Protein AF-A0A6A7AQ18-F1 (afdb_monomer_lite)

Structure (mmCIF, N/CA/C/O backbone):
data_AF-A0A6A7AQ18-F1
#
_entry.id   AF-A0A6A7AQ18-F1
#
loop_
_atom_site.group_PDB
_atom_site.id
_atom_site.type_symbol
_atom_site.label_atom_id
_atom_site.label_alt_id
_atom_site.label_comp_id
_atom_site.label_asym_id
_atom_site.label_entity_id
_atom_site.label_seq_id
_atom_site.pdbx_PDB_ins_code
_atom_site.Cartn_x
_atom_site.Cartn_y
_atom_site.Cartn_z
_atom_site.occupancy
_atom_site.B_iso_or_equiv
_atom_site.auth_seq_id
_atom_site.auth_comp_id
_atom_site.auth_asym_id
_atom_site.auth_atom_id
_atom_site.pdbx_PDB_model_num
ATOM 1 N N . GLU A 1 1 ? -22.209 9.036 8.934 1.00 75.75 1 GLU A N 1
ATOM 2 C CA . GLU A 1 1 ? -22.380 8.600 10.333 1.00 75.75 1 GLU A CA 1
ATOM 3 C C . GLU A 1 1 ? -22.044 7.127 10.554 1.00 75.75 1 GLU A C 1
ATOM 5 O O . GLU A 1 1 ? -21.089 6.846 11.258 1.00 75.75 1 GLU A O 1
ATOM 10 N N . GLU A 1 2 ? -22.722 6.170 9.914 1.00 86.19 2 GLU A N 1
ATOM 11 C CA . GLU A 1 2 ? -22.464 4.737 10.168 1.00 86.19 2 GLU A CA 1
ATOM 12 C C . GLU A 1 2 ? -21.011 4.294 9.893 1.00 86.19 2 GLU A C 1
ATOM 14 O O . GLU A 1 2 ? -20.390 3.649 10.737 1.00 86.19 2 GLU A O 1
ATOM 19 N N . ALA A 1 3 ? -20.437 4.685 8.749 1.00 84.12 3 ALA A N 1
ATOM 20 C CA . ALA A 1 3 ? -19.041 4.377 8.417 1.00 84.12 3 ALA A CA 1
ATOM 21 C C . ALA A 1 3 ? -18.056 4.948 9.452 1.00 84.12 3 ALA A C 1
ATOM 23 O O . ALA A 1 3 ? -17.099 4.282 9.836 1.00 84.12 3 ALA A O 1
ATOM 24 N N . TYR A 1 4 ? -18.335 6.154 9.953 1.00 85.31 4 TYR A N 1
ATOM 25 C CA . TYR A 1 4 ? -17.534 6.806 10.985 1.00 85.31 4 TYR A CA 1
ATOM 26 C C . TYR A 1 4 ? -17.556 6.016 12.300 1.00 85.31 4 TYR A C 1
ATOM 28 O O . TYR A 1 4 ? -16.504 5.780 12.892 1.00 85.31 4 TYR A O 1
ATOM 36 N N . GLN A 1 5 ? -18.733 5.550 12.731 1.00 87.56 5 GLN A N 1
ATOM 37 C CA . GLN A 1 5 ? -18.871 4.744 13.947 1.00 87.56 5 GLN A CA 1
ATOM 38 C C . GLN A 1 5 ? -18.161 3.390 13.815 1.00 87.56 5 GLN A C 1
ATOM 40 O O . GLN A 1 5 ? -17.447 2.979 14.727 1.00 87.56 5 GLN A O 1
ATOM 45 N N . LYS A 1 6 ? -18.281 2.725 12.658 1.00 90.88 6 LYS A N 1
ATOM 46 C CA . LYS A 1 6 ? -17.586 1.455 12.380 1.00 90.88 6 LYS A CA 1
ATOM 47 C C . LYS A 1 6 ? -16.064 1.611 12.390 1.00 90.88 6 LYS A C 1
ATOM 49 O O . LYS A 1 6 ? -15.385 0.820 13.039 1.00 90.88 6 LYS A O 1
ATOM 54 N N . LEU A 1 7 ? -15.541 2.647 11.729 1.00 90.12 7 LEU A N 1
ATOM 55 C CA . LEU A 1 7 ? -14.112 2.979 11.749 1.00 90.12 7 LEU A CA 1
ATOM 56 C C . LEU A 1 7 ? -13.633 3.261 13.175 1.00 90.12 7 LEU A C 1
ATOM 58 O O . LEU A 1 7 ? -12.617 2.719 13.603 1.00 90.12 7 LEU A O 1
ATOM 62 N N . SER A 1 8 ? -14.406 4.052 13.925 1.00 86.75 8 SER A N 1
ATOM 63 C CA . SER A 1 8 ? -14.062 4.417 15.299 1.00 86.75 8 SER A CA 1
ATOM 64 C C . SER A 1 8 ? -14.014 3.195 16.225 1.00 86.75 8 SER A C 1
ATOM 66 O O . SER A 1 8 ? -13.112 3.050 17.048 1.00 86.75 8 SER A O 1
ATOM 68 N N . GLN A 1 9 ? -14.979 2.285 16.080 1.00 89.62 9 GLN A N 1
ATOM 69 C CA . GLN A 1 9 ? -15.039 1.057 16.864 1.00 89.62 9 GLN A CA 1
ATOM 70 C C . GLN A 1 9 ? -13.881 0.112 16.530 1.00 89.62 9 GLN A C 1
ATOM 72 O O . GLN A 1 9 ? -13.251 -0.421 17.443 1.00 89.62 9 GLN A O 1
ATOM 77 N N . ALA A 1 10 ? -13.587 -0.090 15.243 1.00 90.75 10 ALA A N 1
ATOM 78 C CA . ALA A 1 10 ? -12.520 -0.986 14.807 1.00 90.75 10 ALA A CA 1
ATOM 79 C C . ALA A 1 10 ? -11.152 -0.534 15.326 1.00 90.75 10 ALA A C 1
ATOM 81 O O . ALA A 1 10 ? -10.429 -1.317 15.934 1.00 90.75 10 ALA A O 1
ATOM 82 N N . ALA A 1 11 ? -10.840 0.751 15.188 1.00 87.81 11 ALA A N 1
ATOM 83 C CA . ALA A 1 11 ? -9.607 1.333 15.702 1.00 87.81 11 ALA A CA 1
ATOM 84 C C . ALA A 1 11 ? -9.440 1.180 17.228 1.00 87.81 11 ALA A C 1
ATOM 86 O O . ALA A 1 11 ? -8.321 1.012 17.700 1.00 87.81 11 ALA A O 1
ATOM 87 N N . ARG A 1 12 ? -10.539 1.182 17.999 1.00 86.06 12 ARG A N 1
ATOM 88 C CA . ARG A 1 12 ? -10.516 0.961 19.460 1.00 86.06 12 ARG A CA 1
ATOM 89 C C . ARG A 1 12 ? -10.421 -0.502 19.883 1.00 86.06 12 ARG A C 1
ATOM 91 O O . ARG A 1 12 ? -10.086 -0.763 21.033 1.00 86.06 12 ARG A O 1
ATOM 98 N N . THR A 1 13 ? -10.799 -1.441 19.019 1.00 88.31 13 THR A N 1
ATOM 99 C CA . THR A 1 13 ? -10.997 -2.844 19.417 1.00 88.31 13 THR A CA 1
ATOM 100 C C . THR A 1 13 ? -10.119 -3.798 18.632 1.00 88.31 13 THR A C 1
ATOM 102 O O . THR A 1 13 ? -9.174 -4.355 19.177 1.00 88.31 13 THR A O 1
ATOM 105 N N . THR A 1 14 ? -10.415 -3.985 17.351 1.00 90.19 14 THR A N 1
ATOM 106 C CA . THR A 1 14 ? -9.738 -4.961 16.495 1.00 90.19 14 THR A CA 1
ATOM 107 C C . THR A 1 14 ? -8.427 -4.437 15.921 1.00 90.19 14 THR A C 1
ATOM 109 O O . THR A 1 14 ? -7.595 -5.233 15.505 1.00 90.19 14 THR A O 1
ATOM 112 N N . GLY A 1 15 ? -8.246 -3.115 15.842 1.00 90.62 15 GLY A N 1
ATOM 113 C CA . GLY A 1 15 ? -7.103 -2.492 15.168 1.00 90.62 15 GLY A CA 1
ATOM 114 C C . GLY A 1 15 ? -7.093 -2.705 13.649 1.00 90.62 15 GLY A C 1
ATOM 115 O O . GLY A 1 15 ? -6.100 -2.389 12.994 1.00 90.62 15 GLY A O 1
ATOM 116 N N . VAL A 1 16 ? -8.191 -3.222 13.084 1.00 94.25 16 VAL A N 1
ATOM 117 C CA . VAL A 1 16 ? -8.351 -3.501 11.653 1.00 94.25 16 VAL A CA 1
ATOM 118 C C . VAL A 1 16 ? -9.825 -3.480 11.241 1.00 94.25 16 VAL A C 1
ATOM 120 O O . VAL A 1 16 ? -10.696 -3.908 12.003 1.00 94.25 16 VAL A O 1
ATOM 123 N N . ILE A 1 17 ? -10.116 -3.006 10.030 1.00 95.06 17 ILE A N 1
ATOM 124 C CA . ILE A 1 17 ? -11.447 -3.043 9.414 1.00 95.06 17 ILE A CA 1
ATOM 125 C C . ILE A 1 17 ? -11.361 -3.391 7.927 1.00 95.06 17 ILE A C 1
ATOM 127 O O . ILE A 1 17 ? -10.470 -2.933 7.213 1.00 95.06 17 ILE A O 1
ATOM 131 N N . LEU A 1 18 ? -12.325 -4.182 7.462 1.00 95.00 18 LEU A N 1
ATOM 132 C CA . LEU A 1 18 ? -12.500 -4.511 6.051 1.00 95.00 18 LEU A CA 1
ATOM 133 C C . LEU A 1 18 ? -13.406 -3.471 5.387 1.00 95.00 18 LEU A C 1
ATOM 135 O O . LEU A 1 18 ? -14.444 -3.099 5.938 1.00 95.00 18 LEU A O 1
ATOM 139 N N . VAL A 1 19 ? -13.020 -3.019 4.200 1.00 92.81 19 VAL A N 1
ATOM 140 C CA . VAL A 1 19 ? -13.734 -2.005 3.425 1.00 92.81 19 VAL A CA 1
ATOM 141 C C . VAL A 1 19 ? -14.246 -2.629 2.132 1.00 92.81 19 VAL A C 1
ATOM 143 O O . VAL A 1 19 ? -13.551 -3.386 1.457 1.00 92.81 19 VAL A O 1
ATOM 146 N N . SER A 1 20 ? -15.482 -2.300 1.776 1.00 90.44 20 SER A N 1
ATOM 147 C CA . SER A 1 20 ? -16.125 -2.730 0.534 1.00 90.44 20 SER A CA 1
ATOM 148 C C . SER A 1 20 ? -16.912 -1.569 -0.064 1.00 90.44 20 SER A C 1
ATOM 150 O O . SER A 1 20 ? -17.290 -0.643 0.657 1.00 90.44 20 SER A O 1
ATOM 152 N N . ASN A 1 21 ? -17.203 -1.655 -1.360 1.00 87.69 21 ASN A N 1
ATOM 153 C CA . ASN A 1 21 ? -17.911 -0.637 -2.137 1.00 87.69 21 ASN A CA 1
ATOM 154 C C . ASN A 1 21 ? -17.146 0.693 -2.233 1.00 87.69 21 ASN A C 1
ATOM 156 O O . ASN A 1 21 ? -17.741 1.769 -2.147 1.00 87.69 21 ASN A O 1
ATOM 160 N N . LEU A 1 22 ? -15.823 0.629 -2.412 1.00 87.56 22 LEU A N 1
ATOM 161 C CA . LEU A 1 22 ? -15.040 1.813 -2.754 1.00 87.56 22 LEU A CA 1
ATOM 162 C C . LEU A 1 22 ? -15.376 2.258 -4.186 1.00 87.56 22 LEU A C 1
ATOM 164 O O . LEU A 1 22 ? -15.458 1.425 -5.090 1.00 87.56 22 LEU A O 1
ATOM 168 N N . PRO A 1 23 ? -15.546 3.569 -4.432 1.00 88.19 23 PRO A N 1
ATOM 169 C CA . PRO A 1 23 ? -15.983 4.062 -5.737 1.00 88.19 23 PRO A CA 1
ATOM 170 C C . PRO A 1 23 ? -14.879 3.978 -6.800 1.00 88.19 23 PRO A C 1
ATOM 172 O O . PRO A 1 23 ? -15.174 4.061 -7.989 1.00 88.19 23 PRO A O 1
ATOM 175 N N . LYS A 1 24 ? -13.614 3.8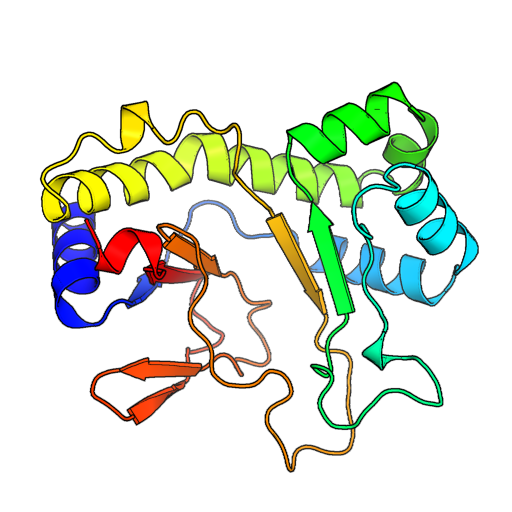16 -6.390 1.00 91.25 24 LYS A N 1
ATOM 176 C CA . LYS A 1 24 ? -12.484 3.556 -7.285 1.00 91.25 24 LYS A CA 1
ATOM 177 C C . LYS A 1 24 ? -11.644 2.401 -6.754 1.00 91.25 24 LYS A C 1
ATOM 179 O O . LYS A 1 24 ? -11.415 2.295 -5.550 1.00 91.25 24 LYS A O 1
ATOM 184 N N . ARG A 1 25 ? -11.174 1.566 -7.678 1.00 91.00 25 ARG A N 1
ATOM 185 C CA . ARG A 1 25 ? -10.289 0.420 -7.435 1.00 91.00 25 ARG A CA 1
ATOM 186 C C . ARG A 1 25 ? -8.856 0.777 -7.850 1.00 91.00 25 ARG A C 1
ATOM 188 O O . ARG A 1 25 ? -8.699 1.631 -8.727 1.00 91.00 25 ARG A O 1
ATOM 195 N N . PRO A 1 26 ? -7.831 0.147 -7.255 1.00 92.62 26 PRO A N 1
ATOM 196 C CA . PRO A 1 26 ? -6.459 0.299 -7.727 1.00 92.62 26 PRO A CA 1
ATOM 197 C C . PRO A 1 26 ? -6.314 -0.211 -9.172 1.00 92.62 26 PRO A C 1
ATOM 199 O O . PRO A 1 26 ? -6.974 -1.188 -9.542 1.00 92.62 26 PRO A O 1
ATOM 202 N N . PRO A 1 27 ? -5.438 0.396 -9.990 1.00 94.00 27 PRO A N 1
ATOM 203 C CA . PRO A 1 27 ? -5.162 -0.067 -11.346 1.00 94.00 27 PRO A CA 1
ATOM 204 C C . PRO A 1 27 ? -4.211 -1.277 -11.306 1.00 94.00 27 PRO A C 1
ATOM 206 O O . PRO A 1 27 ? -3.028 -1.165 -11.610 1.00 94.00 27 PRO A O 1
ATOM 209 N N . ILE A 1 28 ? -4.721 -2.443 -10.888 1.00 93.25 28 ILE A N 1
ATOM 210 C CA . ILE A 1 28 ? -3.913 -3.656 -10.655 1.00 93.25 28 ILE A CA 1
ATOM 211 C C . ILE A 1 28 ? -3.125 -4.080 -11.898 1.00 93.25 28 ILE A C 1
ATOM 213 O O . ILE A 1 28 ? -1.941 -4.376 -11.778 1.00 93.25 28 ILE A O 1
ATOM 217 N N . ALA A 1 29 ? -3.740 -4.042 -13.083 1.00 92.31 29 ALA A N 1
ATOM 218 C CA . ALA A 1 29 ? -3.066 -4.406 -14.330 1.00 92.31 29 ALA A CA 1
ATOM 219 C C . ALA A 1 29 ? -1.846 -3.510 -14.611 1.00 92.31 29 ALA A C 1
ATOM 221 O O . ALA A 1 29 ? -0.771 -4.021 -14.892 1.00 92.31 29 ALA A O 1
ATOM 222 N N . ALA A 1 30 ? -1.980 -2.192 -14.432 1.00 91.69 30 ALA A N 1
ATOM 223 C CA . ALA A 1 30 ? -0.870 -1.252 -14.591 1.00 91.69 30 ALA A CA 1
ATOM 224 C C . ALA A 1 30 ? 0.255 -1.503 -13.572 1.00 91.69 30 ALA A C 1
ATOM 226 O O . ALA A 1 30 ? 1.436 -1.432 -13.903 1.00 91.69 30 ALA A O 1
ATOM 227 N N . ILE A 1 31 ? -0.101 -1.836 -12.324 1.00 93.12 31 ILE A N 1
ATOM 228 C CA . ILE A 1 31 ? 0.882 -2.209 -11.294 1.00 93.12 31 ILE A CA 1
ATOM 229 C C . ILE A 1 31 ? 1.634 -3.478 -11.716 1.00 93.12 31 ILE A C 1
ATOM 231 O O . ILE A 1 31 ? 2.855 -3.529 -11.592 1.00 93.12 31 ILE A O 1
ATOM 235 N N . GLN A 1 32 ? 0.925 -4.487 -12.231 1.00 92.62 32 GLN A N 1
ATOM 236 C CA . GLN A 1 32 ? 1.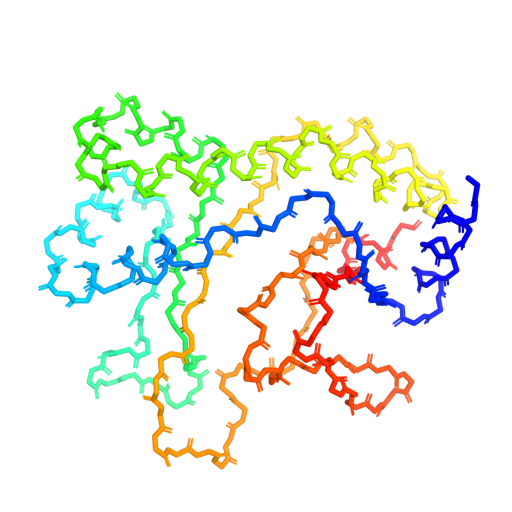524 -5.731 -12.717 1.00 92.62 32 GLN A CA 1
ATOM 237 C C . GLN A 1 32 ? 2.465 -5.483 -13.903 1.00 92.62 32 GLN A C 1
ATOM 239 O O . GLN A 1 32 ? 3.600 -5.958 -13.866 1.00 92.62 32 GLN A O 1
ATOM 244 N N . SER A 1 33 ? 2.038 -4.710 -14.907 1.00 90.75 33 SER A N 1
ATOM 245 C CA . SER A 1 33 ? 2.876 -4.334 -16.053 1.00 90.75 33 SER A CA 1
ATOM 246 C C . SER A 1 33 ? 4.165 -3.637 -15.608 1.00 90.75 33 SER A C 1
ATOM 248 O O . SER A 1 33 ? 5.251 -4.038 -16.021 1.00 90.75 33 SER A O 1
ATOM 250 N N . LEU A 1 34 ? 4.072 -2.683 -14.673 1.00 89.31 34 LEU A N 1
ATOM 251 C CA . LEU A 1 34 ? 5.239 -1.985 -14.127 1.00 89.31 34 LEU A CA 1
ATOM 252 C C . LEU A 1 34 ? 6.248 -2.947 -13.476 1.00 89.31 34 LEU A C 1
ATOM 254 O O . LEU A 1 34 ? 7.455 -2.807 -13.672 1.00 89.31 34 LEU A O 1
ATOM 258 N N . PHE A 1 35 ? 5.784 -3.938 -12.708 1.00 92.50 35 PHE A N 1
ATOM 259 C CA . PHE A 1 35 ? 6.681 -4.954 -12.148 1.00 92.50 35 PHE A CA 1
ATOM 260 C C . PHE A 1 35 ? 7.309 -5.833 -13.235 1.00 92.50 35 PHE A C 1
ATOM 262 O O . PHE A 1 35 ? 8.507 -6.105 -13.164 1.00 92.50 35 PHE A O 1
ATOM 269 N N . VAL A 1 36 ? 6.544 -6.236 -14.256 1.00 92.19 36 VAL A N 1
ATOM 270 C CA . VAL A 1 36 ? 7.065 -7.004 -15.400 1.00 92.19 36 VAL A CA 1
ATOM 271 C C . VAL A 1 36 ? 8.198 -6.249 -16.099 1.00 92.19 36 VAL A C 1
ATOM 273 O O . VAL A 1 36 ? 9.247 -6.841 -16.361 1.00 92.19 36 VAL A O 1
ATOM 276 N N . GLU A 1 37 ? 8.033 -4.950 -16.345 1.00 88.88 37 GLU A N 1
ATOM 277 C CA . GLU A 1 37 ? 9.076 -4.108 -16.941 1.00 88.88 37 GLU A CA 1
ATOM 278 C C . GLU A 1 37 ? 10.323 -4.016 -16.055 1.00 88.88 37 GLU A C 1
ATOM 280 O O . GLU A 1 37 ? 11.438 -4.218 -16.537 1.00 88.88 37 GLU A O 1
ATOM 285 N N . LEU A 1 38 ? 10.155 -3.793 -14.747 1.00 89.44 38 LEU A N 1
ATOM 286 C CA . LEU A 1 38 ? 11.273 -3.715 -13.795 1.00 89.44 38 LEU A CA 1
ATOM 287 C C . LEU A 1 38 ? 12.043 -5.035 -13.654 1.00 89.44 38 LEU A C 1
ATOM 289 O O . LEU A 1 38 ? 13.246 -5.029 -13.373 1.00 89.44 38 LEU A O 1
ATOM 293 N N . TYR A 1 39 ? 11.370 -6.171 -13.843 1.00 91.56 39 TYR A N 1
ATOM 294 C CA . TYR A 1 39 ? 12.020 -7.479 -13.895 1.00 91.56 39 TYR A CA 1
ATOM 295 C C . TYR A 1 39 ? 12.766 -7.706 -15.209 1.00 91.56 39 TYR A C 1
ATOM 297 O O . TYR A 1 39 ? 13.847 -8.300 -15.195 1.00 91.56 39 TYR A O 1
ATOM 305 N N . ALA A 1 40 ? 12.213 -7.236 -16.328 1.00 89.75 40 ALA A N 1
ATOM 306 C CA . ALA A 1 40 ? 12.818 -7.381 -17.646 1.00 89.75 40 ALA A CA 1
ATOM 307 C C . ALA A 1 40 ? 14.033 -6.458 -17.844 1.00 89.75 40 ALA A C 1
ATOM 309 O O . ALA A 1 40 ? 15.006 -6.865 -18.482 1.00 89.75 40 ALA A O 1
ATOM 310 N N . ASP A 1 41 ? 14.005 -5.247 -17.281 1.00 86.88 41 ASP A N 1
ATOM 311 C CA . ASP A 1 41 ? 15.046 -4.237 -17.456 1.00 86.88 41 ASP A CA 1
ATOM 312 C C . ASP A 1 41 ? 15.650 -3.765 -16.122 1.00 86.88 41 ASP A C 1
ATOM 314 O O . ASP A 1 41 ? 15.171 -2.855 -15.440 1.00 86.88 41 ASP A O 1
ATOM 318 N N . ARG A 1 42 ? 16.806 -4.346 -15.779 1.00 86.44 42 ARG A N 1
ATOM 319 C CA . ARG A 1 42 ? 17.590 -3.944 -14.601 1.00 86.44 42 ARG A CA 1
ATOM 320 C C . ARG A 1 42 ? 18.132 -2.514 -14.688 1.00 86.44 42 ARG A C 1
ATOM 322 O O . ARG A 1 42 ? 18.455 -1.933 -13.646 1.00 86.44 42 ARG A O 1
ATOM 329 N N . SER A 1 43 ? 18.267 -1.950 -15.890 1.00 86.44 43 SER A N 1
ATOM 330 C CA . SER A 1 43 ? 18.757 -0.583 -16.070 1.00 86.44 43 SER A CA 1
ATOM 331 C C . SER A 1 43 ? 17.722 0.439 -15.605 1.00 86.44 43 SER A C 1
ATOM 333 O O . SER A 1 43 ? 18.091 1.372 -14.893 1.00 86.44 43 SER A O 1
ATOM 335 N N . LEU A 1 44 ? 16.433 0.192 -15.864 1.00 83.31 44 LEU A N 1
ATOM 336 C CA . LEU A 1 44 ? 15.324 1.002 -15.358 1.00 83.31 44 LEU A CA 1
ATOM 337 C C . LEU A 1 44 ? 15.279 1.008 -13.823 1.00 83.31 44 LEU A C 1
ATOM 339 O O . LEU A 1 44 ? 15.237 2.071 -13.204 1.00 83.31 44 LEU A O 1
ATOM 343 N N . ALA A 1 45 ? 15.374 -0.167 -13.196 1.00 84.56 45 ALA A N 1
ATOM 344 C CA . ALA A 1 45 ? 15.449 -0.291 -11.738 1.00 84.56 45 ALA A CA 1
ATOM 345 C C . ALA A 1 45 ? 16.652 0.467 -11.143 1.00 84.56 45 ALA A C 1
ATOM 347 O O . ALA A 1 45 ? 16.521 1.210 -10.166 1.00 84.56 45 ALA A O 1
ATOM 348 N N . SER A 1 46 ? 17.827 0.311 -11.759 1.00 87.44 46 SER A N 1
ATOM 349 C CA . SER A 1 46 ? 19.052 0.998 -11.334 1.00 87.44 46 SER A CA 1
ATOM 350 C C . SER A 1 46 ? 18.928 2.515 -11.479 1.00 87.44 46 SER A C 1
ATOM 352 O O . SER A 1 46 ? 19.349 3.256 -10.594 1.00 87.44 46 SER A O 1
ATOM 354 N N . TRP A 1 47 ? 18.316 2.983 -12.567 1.00 82.88 47 TRP A N 1
ATOM 355 C CA . TRP A 1 47 ? 18.085 4.398 -12.841 1.00 82.88 47 TRP A CA 1
ATOM 356 C C . TRP A 1 47 ? 17.079 5.016 -11.858 1.00 82.88 47 TRP A C 1
ATOM 358 O O . TRP A 1 47 ? 17.343 6.096 -11.323 1.00 82.88 47 TRP A O 1
ATOM 368 N N . LEU A 1 48 ? 15.998 4.308 -11.508 1.00 82.44 48 LEU A N 1
ATOM 369 C CA . LEU A 1 48 ? 15.060 4.714 -10.451 1.00 82.44 48 LEU A CA 1
ATOM 370 C C . LEU A 1 48 ? 15.750 4.873 -9.091 1.00 82.44 48 LEU A C 1
ATOM 372 O O . LEU A 1 48 ? 15.597 5.906 -8.434 1.00 82.44 48 LEU A O 1
ATOM 376 N N . ASN A 1 49 ? 16.548 3.884 -8.685 1.00 88.00 49 ASN A N 1
ATOM 377 C CA . ASN A 1 49 ? 17.263 3.925 -7.408 1.00 88.00 49 ASN A CA 1
ATOM 378 C C . ASN A 1 49 ? 18.358 5.005 -7.394 1.00 88.00 49 ASN A C 1
ATOM 380 O O . ASN A 1 49 ? 18.487 5.738 -6.413 1.00 88.00 49 ASN A O 1
ATOM 384 N N . ALA A 1 50 ? 19.095 5.181 -8.496 1.00 85.12 50 ALA A N 1
ATOM 385 C CA . ALA A 1 50 ? 20.112 6.226 -8.631 1.00 85.12 50 ALA A CA 1
ATOM 386 C C . ALA A 1 50 ? 19.514 7.640 -8.597 1.00 85.12 50 ALA A C 1
ATOM 388 O O . ALA A 1 50 ? 20.120 8.553 -8.033 1.00 85.12 50 ALA A O 1
ATOM 389 N N . THR A 1 51 ? 18.313 7.817 -9.157 1.00 79.50 51 THR A N 1
ATOM 390 C CA . THR A 1 51 ? 17.601 9.100 -9.143 1.00 79.50 51 THR A CA 1
ATOM 391 C C . THR A 1 51 ? 17.201 9.500 -7.722 1.00 79.50 51 THR A C 1
ATOM 393 O O . THR A 1 51 ? 17.190 10.683 -7.400 1.00 79.50 51 THR A O 1
ATOM 396 N N . TYR A 1 52 ? 16.933 8.546 -6.824 1.00 78.50 52 TYR A N 1
ATOM 397 C CA . TYR A 1 52 ? 16.616 8.830 -5.422 1.00 78.50 52 TYR A CA 1
ATOM 398 C C . TYR A 1 52 ? 17.548 8.073 -4.452 1.00 78.50 52 TYR A C 1
ATOM 400 O O . TYR A 1 52 ? 17.134 7.133 -3.777 1.00 78.50 52 TYR A O 1
ATOM 408 N N . PRO A 1 53 ? 18.803 8.526 -4.271 1.00 74.25 53 PRO A N 1
ATOM 409 C CA . PRO A 1 53 ? 19.851 7.735 -3.615 1.00 74.25 53 PRO A CA 1
ATOM 410 C C . PRO A 1 53 ? 19.729 7.655 -2.084 1.00 74.25 53 PRO A C 1
ATOM 412 O O . PRO A 1 53 ? 20.547 7.022 -1.423 1.00 74.25 53 PRO A O 1
ATOM 415 N N . LYS A 1 54 ? 18.744 8.330 -1.473 1.00 78.94 54 LYS A N 1
ATOM 416 C CA . LYS A 1 54 ? 18.567 8.308 -0.009 1.00 78.94 54 LYS A CA 1
ATOM 417 C C . LYS A 1 54 ? 18.047 6.960 0.490 1.00 78.94 54 LYS A C 1
ATOM 419 O O . LYS A 1 54 ? 18.360 6.576 1.614 1.00 78.94 54 LYS A O 1
ATOM 424 N N . ARG A 1 55 ? 17.185 6.313 -0.298 1.00 79.19 55 ARG A N 1
ATOM 425 C CA . ARG A 1 55 ? 16.572 5.003 -0.040 1.00 79.19 55 ARG A CA 1
ATOM 426 C C . ARG A 1 55 ? 16.140 4.417 -1.375 1.00 79.19 55 ARG A C 1
ATOM 428 O O . ARG A 1 55 ? 15.500 5.138 -2.132 1.00 79.19 55 ARG A O 1
ATOM 435 N N . ASP A 1 56 ? 16.389 3.133 -1.597 1.00 85.75 56 ASP A N 1
ATOM 436 C CA . ASP A 1 56 ? 15.961 2.473 -2.830 1.00 85.75 56 ASP A CA 1
ATOM 437 C C . ASP A 1 56 ? 14.448 2.614 -3.048 1.00 85.75 56 ASP A C 1
ATOM 439 O O . ASP A 1 56 ? 13.640 2.438 -2.122 1.00 85.75 56 ASP A O 1
ATOM 443 N N . VAL A 1 57 ? 14.088 2.962 -4.283 1.00 88.88 57 VAL A N 1
ATOM 444 C CA . VAL A 1 57 ? 12.710 3.071 -4.762 1.00 88.88 57 VAL A CA 1
ATOM 445 C C . VAL A 1 57 ? 12.194 1.677 -5.072 1.00 88.88 57 VAL A C 1
ATOM 447 O O . VAL A 1 57 ? 11.187 1.273 -4.498 1.00 88.88 57 VAL A O 1
ATOM 450 N N . PHE A 1 58 ? 12.907 0.932 -5.914 1.00 91.88 58 PHE A N 1
ATOM 451 C CA . PHE A 1 58 ? 12.638 -0.473 -6.180 1.00 91.88 58 PHE A CA 1
ATOM 452 C C . PHE A 1 58 ? 13.539 -1.348 -5.312 1.00 91.88 58 PHE A C 1
ATOM 454 O O . PHE A 1 58 ? 14.765 -1.248 -5.365 1.00 91.88 58 PHE A O 1
ATOM 461 N N . LYS A 1 59 ? 12.909 -2.186 -4.490 1.00 92.75 59 LYS A N 1
ATOM 462 C CA . LYS A 1 59 ? 13.549 -3.072 -3.519 1.00 92.75 59 LYS A CA 1
ATOM 463 C C . LYS A 1 59 ? 13.293 -4.510 -3.936 1.00 92.75 59 LYS A C 1
ATOM 465 O O . LYS A 1 59 ? 12.157 -4.979 -3.872 1.00 92.75 59 LYS A O 1
ATOM 470 N N . ASP A 1 60 ? 14.351 -5.198 -4.325 1.00 93.12 60 ASP A N 1
ATOM 471 C CA . ASP A 1 60 ? 14.307 -6.542 -4.899 1.00 93.12 60 ASP A CA 1
ATOM 472 C C . ASP A 1 60 ? 15.368 -7.469 -4.291 1.00 93.12 60 ASP A C 1
ATOM 474 O O . ASP A 1 60 ? 15.746 -8.471 -4.888 1.00 93.12 60 ASP A O 1
ATOM 478 N N . ALA A 1 61 ? 15.837 -7.155 -3.080 1.00 90.75 61 ALA A N 1
ATOM 479 C CA . ALA A 1 61 ? 16.891 -7.902 -2.393 1.00 90.75 61 ALA A CA 1
ATOM 480 C C . ALA A 1 61 ? 16.587 -9.406 -2.243 1.00 90.75 61 ALA A C 1
ATOM 482 O O . ALA A 1 61 ? 17.512 -10.208 -2.177 1.00 90.75 61 ALA A O 1
ATOM 483 N N . CYS A 1 62 ? 15.310 -9.803 -2.218 1.00 89.94 62 CYS A N 1
ATOM 484 C CA . CYS A 1 62 ? 14.899 -11.209 -2.189 1.00 89.94 62 CYS A CA 1
ATOM 485 C C . CYS A 1 62 ? 15.225 -11.981 -3.479 1.00 89.94 62 CYS A C 1
ATOM 487 O O . CYS A 1 62 ? 15.258 -13.205 -3.449 1.00 89.94 62 CYS A O 1
ATOM 489 N N . LEU A 1 63 ? 15.480 -11.285 -4.592 1.00 89.69 63 LEU A N 1
ATOM 490 C CA . LEU A 1 63 ? 15.874 -11.878 -5.872 1.00 89.69 63 LEU A CA 1
ATOM 491 C C . LEU A 1 63 ? 17.393 -12.086 -5.984 1.00 89.69 63 LEU A C 1
ATOM 493 O O . LEU A 1 63 ? 17.866 -12.630 -6.984 1.00 89.69 63 LEU A O 1
ATOM 497 N N . ALA A 1 64 ? 18.174 -11.628 -5.000 1.00 88.94 64 ALA A N 1
ATOM 498 C CA . ALA A 1 64 ? 19.616 -11.827 -4.997 1.00 88.94 64 ALA A CA 1
ATOM 499 C C . ALA A 1 64 ? 19.957 -13.324 -4.817 1.00 88.94 64 ALA A C 1
ATOM 501 O O . ALA A 1 64 ? 19.330 -13.992 -3.992 1.00 88.94 64 ALA A O 1
ATOM 502 N N . PRO A 1 65 ? 20.962 -13.871 -5.531 1.00 87.06 65 PRO A N 1
ATOM 503 C CA . PRO A 1 65 ? 21.340 -15.284 -5.409 1.00 87.06 65 PRO A CA 1
ATOM 504 C C . PRO A 1 65 ? 21.762 -15.709 -3.994 1.00 87.06 65 PRO A C 1
ATOM 506 O O . PRO A 1 65 ? 21.682 -16.884 -3.650 1.00 87.06 65 PRO A O 1
ATOM 509 N N . ASP A 1 66 ? 22.237 -14.759 -3.192 1.00 90.00 66 ASP A N 1
ATOM 510 C CA . ASP A 1 66 ? 22.708 -14.915 -1.818 1.00 90.00 66 ASP A CA 1
ATOM 511 C C . ASP A 1 66 ? 21.745 -14.298 -0.786 1.00 90.00 66 ASP A C 1
ATOM 513 O O . ASP A 1 66 ? 22.135 -14.041 0.357 1.00 90.00 66 ASP A O 1
ATOM 517 N N . ALA A 1 67 ? 20.485 -14.060 -1.171 1.00 86.81 67 ALA A N 1
ATOM 518 C CA . ALA A 1 67 ? 19.477 -13.501 -0.282 1.00 86.81 67 ALA A CA 1
ATOM 519 C C . ALA A 1 67 ? 19.340 -14.340 0.999 1.00 86.81 67 ALA A C 1
ATOM 521 O O . ALA A 1 67 ? 19.169 -15.561 0.968 1.00 86.81 67 ALA A O 1
ATOM 522 N N . SER A 1 68 ? 19.395 -13.667 2.153 1.00 87.31 68 SER A N 1
ATOM 523 C CA . SER A 1 68 ? 19.176 -14.326 3.441 1.00 87.31 68 SER A CA 1
ATOM 524 C C . SER A 1 68 ? 17.768 -14.937 3.487 1.00 87.31 68 SER A C 1
ATOM 526 O O . SER A 1 68 ? 16.811 -14.262 3.100 1.00 87.31 68 SER A O 1
ATOM 528 N N . PRO A 1 69 ? 17.592 -16.144 4.059 1.00 83.12 69 PRO A N 1
ATOM 529 C CA . PRO A 1 69 ? 16.271 -16.746 4.267 1.00 83.12 69 PRO A CA 1
ATOM 530 C C . PRO A 1 69 ? 15.316 -15.897 5.121 1.00 83.12 69 PRO A C 1
ATOM 532 O O . PRO A 1 69 ? 14.125 -16.176 5.178 1.00 83.12 69 PRO A O 1
ATOM 535 N N . GLN A 1 70 ? 15.836 -14.884 5.823 1.00 85.25 70 GLN A N 1
ATOM 536 C CA . GLN A 1 70 ? 15.053 -13.956 6.644 1.00 85.25 70 GLN A CA 1
ATOM 537 C C . GLN A 1 70 ? 14.493 -12.768 5.847 1.00 85.25 70 GLN A C 1
ATOM 539 O O . GLN A 1 70 ? 13.744 -11.968 6.402 1.00 85.25 70 GLN A O 1
ATOM 544 N N . VAL A 1 71 ? 14.888 -12.602 4.581 1.00 87.94 71 VAL A N 1
ATOM 545 C CA . VAL A 1 71 ? 14.381 -11.525 3.726 1.00 87.94 71 VAL A CA 1
ATOM 546 C C . VAL A 1 71 ? 12.965 -11.869 3.276 1.00 87.94 71 VAL A C 1
ATOM 548 O O . VAL A 1 71 ? 12.722 -12.956 2.746 1.00 87.94 71 VAL A O 1
ATOM 551 N N . ASP A 1 72 ? 12.052 -10.909 3.445 1.00 91.25 72 ASP A N 1
ATOM 552 C CA . ASP A 1 72 ? 10.690 -10.999 2.922 1.00 91.25 72 ASP A CA 1
ATOM 553 C C . ASP A 1 72 ? 10.713 -11.369 1.429 1.00 91.25 72 ASP A C 1
ATOM 555 O O . ASP A 1 72 ? 11.336 -10.696 0.607 1.00 91.25 72 ASP A O 1
ATOM 559 N N . GLN A 1 73 ? 9.976 -12.411 1.063 1.00 91.50 73 GLN A N 1
ATOM 560 C CA . GLN A 1 73 ? 9.849 -12.932 -0.296 1.00 91.50 73 GLN A CA 1
ATOM 561 C C . GLN A 1 73 ? 8.862 -12.089 -1.113 1.00 91.50 73 GLN A C 1
ATOM 563 O O . GLN A 1 73 ? 7.820 -12.584 -1.546 1.00 91.50 73 GLN A O 1
ATOM 568 N N . LYS A 1 74 ? 9.168 -10.802 -1.286 1.00 92.50 74 LYS A N 1
ATOM 569 C CA . LYS A 1 74 ? 8.397 -9.830 -2.074 1.00 92.50 74 LYS A CA 1
ATOM 570 C C . LYS A 1 74 ? 9.323 -8.785 -2.677 1.00 92.50 74 LYS A C 1
ATOM 572 O O . LYS A 1 74 ? 10.352 -8.460 -2.081 1.00 92.50 74 LYS A O 1
ATOM 577 N N . THR A 1 75 ? 8.933 -8.207 -3.801 1.00 94.56 75 THR A N 1
ATOM 578 C CA . THR A 1 75 ? 9.556 -6.974 -4.291 1.00 94.56 75 THR A CA 1
ATOM 579 C C . THR A 1 75 ? 8.650 -5.791 -3.980 1.00 94.56 75 THR A C 1
ATOM 581 O O . THR A 1 75 ? 7.460 -5.940 -3.680 1.00 94.56 75 THR A O 1
ATOM 584 N N . THR A 1 76 ? 9.216 -4.591 -3.915 1.00 95.00 76 THR A N 1
ATOM 585 C CA . THR A 1 76 ? 8.449 -3.404 -3.525 1.00 95.00 76 THR A CA 1
ATOM 586 C C . THR A 1 76 ? 8.917 -2.176 -4.276 1.00 95.00 76 THR A C 1
ATOM 588 O O . THR A 1 76 ? 10.116 -1.936 -4.378 1.00 95.00 76 THR A O 1
ATOM 591 N N . ILE A 1 77 ? 7.965 -1.358 -4.718 1.00 92.12 77 ILE A N 1
ATOM 592 C CA . ILE A 1 77 ? 8.203 0.006 -5.185 1.00 92.12 77 ILE A CA 1
ATOM 593 C C . ILE A 1 77 ? 7.689 0.952 -4.095 1.00 92.12 77 ILE A C 1
ATOM 595 O O . ILE A 1 77 ? 6.506 0.935 -3.760 1.00 92.12 77 ILE A O 1
ATOM 599 N N . ASP A 1 78 ? 8.582 1.742 -3.500 1.00 89.94 78 ASP A N 1
ATOM 600 C CA . ASP A 1 78 ? 8.300 2.636 -2.371 1.00 89.94 78 ASP A CA 1
ATOM 601 C C . ASP A 1 78 ? 8.308 4.104 -2.823 1.00 89.94 78 ASP A C 1
ATOM 603 O O . ASP A 1 78 ? 9.361 4.729 -3.008 1.00 89.94 78 ASP A O 1
ATOM 607 N N . LEU A 1 79 ? 7.107 4.656 -2.986 1.00 83.50 79 LEU A N 1
ATOM 608 C CA . LEU A 1 79 ? 6.842 5.993 -3.501 1.00 83.50 79 LEU A CA 1
ATOM 609 C C . LEU A 1 79 ? 6.234 6.896 -2.424 1.00 83.50 79 LEU A C 1
ATOM 611 O O . LEU A 1 79 ? 5.665 6.465 -1.428 1.00 83.50 79 LEU A O 1
ATOM 615 N N . SER A 1 80 ? 6.327 8.196 -2.657 1.00 79.12 80 SER A N 1
ATOM 616 C CA . SER A 1 80 ? 5.541 9.232 -1.986 1.00 79.12 80 SER A CA 1
ATOM 617 C C . SER A 1 80 ? 5.351 10.377 -2.975 1.00 79.12 80 SER A C 1
ATOM 619 O O . SER A 1 80 ? 6.118 10.477 -3.938 1.00 79.12 80 SER A O 1
ATOM 621 N N . VAL A 1 81 ? 4.397 11.285 -2.744 1.00 72.12 81 VAL A N 1
ATOM 622 C CA . VAL A 1 81 ? 4.267 12.492 -3.586 1.00 72.12 81 VAL A CA 1
ATOM 623 C C . VAL A 1 81 ? 5.591 13.252 -3.652 1.00 72.12 81 VAL A C 1
ATOM 625 O O . VAL A 1 81 ? 6.040 13.629 -4.731 1.00 72.12 81 VAL A O 1
ATOM 628 N N . SER A 1 82 ? 6.263 13.419 -2.512 1.00 73.75 82 SER A N 1
ATOM 629 C CA . SER A 1 82 ? 7.553 14.108 -2.435 1.00 73.75 82 SER A CA 1
ATOM 630 C C . SER A 1 82 ? 8.666 13.383 -3.199 1.00 73.75 82 SER A C 1
ATOM 632 O O . SER A 1 82 ? 9.474 14.039 -3.862 1.00 73.75 82 SER A O 1
ATOM 634 N N . ARG A 1 83 ? 8.704 12.043 -3.167 1.00 80.12 83 ARG A N 1
ATOM 635 C CA . ARG A 1 83 ? 9.648 11.248 -3.967 1.00 80.12 83 ARG A CA 1
ATOM 636 C C . ARG A 1 83 ? 9.338 11.363 -5.454 1.00 80.12 83 ARG A C 1
ATOM 638 O O . ARG A 1 83 ? 10.249 11.658 -6.215 1.00 80.12 83 ARG A O 1
ATOM 645 N N . LEU A 1 84 ? 8.073 11.234 -5.857 1.00 77.06 84 LEU A N 1
ATOM 646 C CA . LEU A 1 84 ? 7.640 11.397 -7.248 1.00 77.06 84 LEU A CA 1
ATOM 647 C C . LEU A 1 84 ? 7.974 12.790 -7.787 1.00 77.06 84 LEU A C 1
ATOM 649 O O . LEU A 1 84 ? 8.516 12.915 -8.877 1.00 77.06 84 LEU A O 1
ATOM 653 N N . GLN A 1 85 ? 7.717 13.845 -7.013 1.00 75.19 85 GLN A N 1
ATOM 654 C CA . GLN A 1 85 ? 8.096 15.214 -7.373 1.00 75.19 85 GLN A CA 1
ATOM 655 C C . GLN A 1 85 ? 9.615 15.379 -7.489 1.00 75.19 85 GLN A C 1
ATOM 657 O O . GLN A 1 85 ? 10.091 16.055 -8.400 1.00 75.19 85 GLN A O 1
ATOM 662 N N . SER A 1 86 ? 10.379 14.757 -6.587 1.00 75.69 86 SER A N 1
ATOM 663 C CA . SER A 1 86 ? 11.844 14.786 -6.639 1.00 75.69 86 SER A CA 1
ATOM 664 C C . SER A 1 86 ? 12.359 14.084 -7.895 1.00 75.69 86 SER A C 1
ATOM 666 O O . SER A 1 86 ? 13.182 14.655 -8.604 1.00 75.69 86 SER A O 1
ATOM 668 N N . ILE A 1 87 ? 11.824 12.900 -8.203 1.00 75.44 87 ILE A N 1
ATOM 669 C CA . ILE A 1 87 ? 12.127 12.142 -9.418 1.00 75.44 87 ILE A CA 1
ATOM 670 C C . ILE A 1 87 ? 11.807 12.985 -10.660 1.00 75.44 87 ILE A C 1
ATOM 672 O O . ILE A 1 87 ? 12.707 13.230 -11.451 1.00 75.44 87 ILE A O 1
ATOM 676 N N . ARG A 1 88 ? 10.591 13.547 -10.771 1.00 76.12 88 ARG A N 1
ATOM 677 C CA . ARG A 1 88 ? 10.190 14.432 -11.888 1.00 76.12 88 ARG A CA 1
ATOM 678 C C . ARG A 1 88 ? 11.127 15.618 -12.081 1.00 76.12 88 ARG A C 1
ATOM 680 O O . ARG A 1 88 ? 11.367 16.039 -13.205 1.00 76.12 88 ARG A O 1
ATOM 687 N N . LYS A 1 89 ? 11.615 16.203 -10.985 1.00 77.62 89 LYS A N 1
ATOM 688 C CA . LYS A 1 89 ? 12.517 17.358 -11.033 1.00 77.62 89 LYS A CA 1
ATOM 689 C C . LYS A 1 89 ? 13.925 16.973 -11.486 1.00 77.62 89 LYS A C 1
ATOM 691 O O . LYS A 1 89 ? 14.580 17.780 -12.137 1.00 77.62 89 LYS A O 1
ATOM 696 N N . MET A 1 90 ? 14.407 15.805 -11.070 1.00 73.69 90 MET A N 1
ATOM 697 C CA . MET A 1 90 ? 15.757 15.337 -11.388 1.00 73.69 90 MET A CA 1
ATOM 698 C C . MET A 1 90 ? 15.829 14.735 -12.787 1.00 73.69 90 MET A C 1
ATOM 700 O O . MET A 1 90 ? 16.809 14.975 -13.485 1.00 73.69 90 MET A O 1
ATOM 704 N N . ASP A 1 91 ? 14.785 14.019 -13.196 1.00 74.25 91 ASP A N 1
ATOM 705 C CA . ASP A 1 91 ? 14.704 13.376 -14.497 1.00 74.25 91 ASP A CA 1
ATOM 706 C C . ASP A 1 91 ? 13.242 13.273 -14.981 1.00 74.25 91 ASP A C 1
ATOM 708 O O . ASP A 1 91 ? 12.530 12.320 -14.651 1.00 74.25 91 ASP A O 1
ATOM 712 N N . PRO A 1 92 ? 12.751 14.265 -15.750 1.00 72.19 92 PRO A N 1
ATOM 713 C CA . PRO A 1 92 ? 11.393 14.246 -16.294 1.00 72.19 92 PRO A CA 1
ATOM 714 C C . PRO A 1 92 ? 11.127 13.026 -17.184 1.00 72.19 92 PRO A C 1
ATOM 716 O O . PRO A 1 92 ? 10.025 12.479 -17.164 1.00 72.19 92 PRO A O 1
ATOM 719 N N . THR A 1 93 ? 12.151 12.560 -17.907 1.00 71.94 93 THR A N 1
ATOM 720 C CA . THR A 1 93 ? 12.023 11.434 -18.839 1.00 71.94 93 THR A CA 1
ATOM 721 C C . THR A 1 93 ? 11.768 10.117 -18.115 1.00 71.94 93 THR A C 1
ATOM 723 O O . THR A 1 93 ? 11.078 9.262 -18.653 1.00 71.94 93 THR A O 1
ATOM 726 N N . LEU A 1 94 ? 12.218 9.982 -16.861 1.00 67.38 94 LEU A N 1
ATOM 727 C CA . LEU A 1 94 ? 11.976 8.806 -16.017 1.00 67.38 94 LEU A CA 1
ATOM 728 C C . LEU A 1 94 ? 10.500 8.634 -15.629 1.00 67.38 94 LEU A C 1
ATOM 730 O O . LEU A 1 94 ? 10.079 7.535 -15.287 1.00 67.38 94 LEU A O 1
ATOM 734 N N . VAL A 1 95 ? 9.711 9.709 -15.636 1.00 62.16 95 VAL A N 1
ATOM 735 C CA . VAL A 1 95 ? 8.272 9.638 -15.330 1.00 62.16 95 VAL A CA 1
ATOM 736 C C . VAL A 1 95 ? 7.436 9.456 -16.584 1.00 62.16 95 VAL A C 1
ATOM 738 O O . VAL A 1 95 ? 6.390 8.820 -16.518 1.00 62.16 95 VAL A O 1
ATOM 741 N N . GLU A 1 96 ? 7.907 9.977 -17.712 1.00 67.25 96 GLU A N 1
ATOM 742 C CA . GLU A 1 96 ? 7.275 9.775 -19.017 1.00 67.25 96 GLU A CA 1
ATOM 743 C C . GLU A 1 96 ? 7.563 8.371 -19.579 1.00 67.25 96 GLU A C 1
ATOM 745 O O . GLU A 1 96 ? 6.706 7.787 -20.235 1.00 67.25 96 GLU A O 1
ATOM 750 N N . ALA A 1 97 ? 8.740 7.802 -19.285 1.00 63.56 97 ALA A N 1
ATOM 751 C CA . ALA A 1 97 ? 9.177 6.487 -19.757 1.00 63.56 97 ALA A CA 1
ATOM 752 C C . ALA A 1 97 ? 8.253 5.313 -19.369 1.00 63.56 97 ALA A C 1
ATOM 754 O O . ALA A 1 97 ? 7.938 4.531 -20.262 1.00 63.56 97 ALA A O 1
ATOM 755 N N . PRO A 1 98 ? 7.783 5.174 -18.111 1.00 62.97 98 PRO A N 1
ATOM 756 C CA . PRO A 1 98 ? 6.870 4.093 -17.729 1.00 62.97 98 PRO A CA 1
ATOM 757 C C . PRO A 1 98 ? 5.416 4.309 -18.207 1.00 62.97 98 PRO A C 1
ATOM 759 O O . PRO A 1 98 ? 4.540 3.501 -17.911 1.00 62.97 98 PRO A O 1
ATOM 762 N N . GLY A 1 99 ? 5.140 5.385 -18.956 1.00 70.88 99 GLY A N 1
ATOM 763 C CA . GLY A 1 99 ? 3.922 5.533 -19.754 1.00 70.88 99 GLY A CA 1
ATOM 764 C C . GLY A 1 99 ? 2.609 5.733 -18.983 1.00 70.88 99 GLY A C 1
ATOM 765 O O . GLY A 1 99 ? 2.577 6.074 -17.799 1.00 70.88 99 GLY A O 1
ATOM 766 N N . GLU A 1 100 ? 1.495 5.541 -19.699 1.00 77.88 100 GLU A N 1
ATOM 767 C CA . GLU A 1 100 ? 0.118 5.770 -19.220 1.00 77.88 100 GLU A CA 1
ATOM 768 C C . GLU A 1 100 ? -0.236 4.906 -17.995 1.00 77.88 100 GLU A C 1
ATOM 770 O O . GLU A 1 100 ? -0.934 5.355 -17.085 1.00 77.88 100 GLU A O 1
ATOM 775 N N . GLU A 1 101 ? 0.312 3.693 -17.919 1.00 80.12 101 GLU A N 1
ATOM 776 C CA . GLU A 1 101 ? 0.102 2.770 -16.801 1.00 80.12 101 GLU A CA 1
ATOM 777 C C . GLU A 1 101 ? 0.624 3.350 -15.477 1.00 80.12 101 GLU A C 1
ATOM 779 O O . GLU A 1 101 ? -0.063 3.314 -14.449 1.00 80.12 101 GLU A O 1
ATOM 784 N N . PHE A 1 102 ? 1.807 3.968 -15.489 1.00 81.12 102 PHE A N 1
ATOM 785 C CA . PHE A 1 102 ? 2.336 4.636 -14.303 1.00 81.12 102 PHE A CA 1
ATOM 786 C C . PHE A 1 102 ? 1.520 5.873 -13.919 1.00 81.12 102 PHE A C 1
ATOM 788 O O . PHE A 1 102 ? 1.301 6.135 -12.731 1.00 81.12 102 PHE A O 1
ATOM 795 N N . GLU A 1 103 ? 1.020 6.625 -14.902 1.00 82.06 103 GLU A N 1
ATOM 796 C CA . GLU A 1 103 ? 0.133 7.758 -14.637 1.00 82.06 103 GLU A CA 1
ATOM 797 C C . GLU A 1 103 ? -1.161 7.332 -13.938 1.00 82.06 103 GLU A C 1
ATOM 799 O O . GLU A 1 103 ? -1.605 8.016 -13.010 1.00 82.06 103 GLU A O 1
ATOM 804 N N . ASP A 1 104 ? -1.740 6.195 -14.321 1.00 87.31 104 ASP A N 1
ATOM 805 C CA . ASP A 1 104 ? -2.938 5.657 -13.681 1.00 87.31 104 ASP A CA 1
ATOM 806 C C . ASP A 1 104 ? -2.692 5.279 -12.215 1.00 87.31 104 ASP A C 1
ATOM 808 O O . ASP A 1 104 ? -3.521 5.588 -11.349 1.00 87.31 104 ASP A O 1
ATOM 812 N N . ILE A 1 105 ? -1.526 4.705 -11.896 1.00 89.00 105 ILE A N 1
ATOM 813 C CA . ILE A 1 105 ? -1.113 4.432 -10.509 1.00 89.00 105 ILE A CA 1
ATOM 814 C C . ILE A 1 105 ? -1.040 5.738 -9.706 1.00 89.00 105 ILE A C 1
ATOM 816 O O . ILE A 1 105 ? -1.598 5.837 -8.607 1.00 89.00 105 ILE A O 1
ATOM 820 N N . VAL A 1 106 ? -0.389 6.769 -10.254 1.00 85.19 106 VAL A N 1
ATOM 821 C CA . VAL A 1 106 ? -0.248 8.077 -9.591 1.00 85.19 106 VAL A CA 1
ATOM 822 C C . VAL A 1 106 ? -1.606 8.762 -9.404 1.00 85.19 106 VAL A C 1
ATOM 824 O O . VAL A 1 106 ? -1.869 9.359 -8.352 1.00 85.19 106 VAL A O 1
ATOM 827 N N . ARG A 1 107 ? -2.496 8.659 -10.395 1.00 87.31 107 ARG A N 1
ATOM 828 C CA . ARG A 1 107 ? -3.861 9.198 -10.347 1.00 87.31 107 ARG A CA 1
ATOM 829 C C . ARG A 1 107 ? -4.691 8.514 -9.267 1.00 87.31 107 ARG A C 1
ATOM 831 O O . ARG A 1 107 ? -5.390 9.197 -8.515 1.00 87.31 107 ARG A O 1
ATOM 838 N N . PHE A 1 108 ? -4.589 7.190 -9.151 1.00 90.75 108 PHE A N 1
ATOM 839 C CA . PHE A 1 108 ? -5.237 6.445 -8.076 1.00 90.75 108 PHE A CA 1
ATOM 840 C C . PHE A 1 108 ? -4.710 6.867 -6.703 1.00 90.75 108 PHE A C 1
ATOM 842 O O . PHE A 1 108 ? -5.499 7.141 -5.801 1.00 90.75 108 PHE A O 1
ATOM 849 N N . TYR A 1 109 ? -3.394 7.008 -6.549 1.00 88.38 109 TYR A N 1
ATOM 850 C CA . TYR A 1 109 ? -2.810 7.452 -5.285 1.00 88.38 109 TYR A CA 1
ATOM 851 C C . TYR A 1 109 ? -3.273 8.858 -4.881 1.00 88.38 109 TYR A C 1
ATOM 853 O O . TYR A 1 109 ? -3.672 9.072 -3.739 1.00 88.38 109 TYR A O 1
ATOM 861 N N . THR A 1 110 ? -3.331 9.790 -5.835 1.00 86.12 110 THR A N 1
ATOM 862 C CA . THR A 1 110 ? -3.846 11.149 -5.598 1.00 86.12 110 THR A CA 1
ATOM 863 C C . THR A 1 110 ? -5.313 11.127 -5.160 1.00 86.12 110 THR A C 1
ATOM 865 O O . THR A 1 110 ? -5.708 11.881 -4.274 1.00 86.12 110 THR A O 1
ATOM 868 N N . TYR A 1 111 ? -6.124 10.236 -5.739 1.00 89.25 111 TYR A N 1
ATOM 869 C CA . TYR A 1 111 ? -7.501 10.016 -5.298 1.00 89.25 111 TYR A CA 1
ATOM 870 C C . TYR A 1 111 ? -7.573 9.521 -3.843 1.00 89.25 111 TYR A C 1
ATOM 872 O O . TYR A 1 111 ? -8.372 10.038 -3.064 1.00 89.25 111 TYR A O 1
ATOM 880 N N . ILE A 1 112 ? -6.727 8.560 -3.453 1.00 89.69 112 ILE A N 1
ATOM 881 C CA . ILE A 1 112 ? -6.676 8.080 -2.064 1.00 89.69 112 ILE A CA 1
ATOM 882 C C . ILE A 1 112 ? -6.329 9.223 -1.109 1.00 89.69 112 ILE A C 1
ATOM 884 O O . ILE A 1 112 ? -7.004 9.387 -0.091 1.00 89.69 112 ILE A O 1
ATOM 888 N N . GLU A 1 113 ? -5.322 10.031 -1.443 1.00 86.25 113 GLU A N 1
ATOM 889 C CA . GLU A 1 113 ? -4.907 11.154 -0.601 1.00 86.25 113 GLU A CA 1
ATOM 890 C C . GLU A 1 113 ? -5.986 12.226 -0.452 1.00 86.25 113 GLU A C 1
ATOM 892 O O . GLU A 1 113 ? -6.226 12.694 0.661 1.00 86.25 113 GLU A O 1
ATOM 897 N N . ALA A 1 114 ? -6.651 12.587 -1.550 1.00 84.50 114 ALA A N 1
ATOM 898 C CA . ALA A 1 114 ? -7.656 13.641 -1.554 1.00 84.50 114 ALA A CA 1
ATOM 899 C C . ALA A 1 114 ? -8.974 13.212 -0.890 1.00 84.50 114 ALA A C 1
ATOM 901 O O . ALA A 1 114 ? -9.529 13.958 -0.083 1.00 84.50 114 ALA A O 1
ATOM 902 N N . ASP A 1 115 ? -9.464 12.010 -1.206 1.00 84.56 115 ASP A N 1
ATOM 903 C CA . ASP A 1 115 ? -10.853 11.633 -0.922 1.00 84.56 115 ASP A CA 1
ATOM 904 C C . ASP A 1 115 ? -10.987 10.562 0.172 1.00 84.56 115 ASP A C 1
ATOM 906 O O . ASP A 1 115 ? -11.988 10.520 0.895 1.00 84.56 115 ASP A O 1
ATOM 910 N N . VAL A 1 116 ? -9.989 9.685 0.333 1.00 87.44 116 VAL A N 1
ATOM 911 C CA . VAL A 1 116 ? -10.080 8.546 1.264 1.00 87.44 116 VAL A CA 1
ATOM 912 C C . VAL A 1 116 ? -9.403 8.848 2.598 1.00 87.44 116 VAL A C 1
ATOM 914 O O . VAL A 1 116 ? -9.993 8.581 3.647 1.00 87.44 116 VAL A O 1
ATOM 917 N N . LEU A 1 117 ? -8.208 9.451 2.596 1.00 87.38 117 LEU A N 1
ATOM 918 C CA . LEU A 1 117 ? -7.439 9.675 3.829 1.00 87.38 117 LEU A CA 1
ATOM 919 C C . LEU A 1 117 ? -8.192 10.510 4.869 1.00 87.38 117 LEU A C 1
ATOM 921 O O . LEU A 1 117 ? -8.146 10.188 6.056 1.00 87.38 117 LEU A O 1
ATOM 925 N N . LEU A 1 118 ? -8.926 11.547 4.457 1.00 82.75 118 LEU A N 1
ATOM 926 C CA . LEU A 1 118 ? -9.711 12.376 5.385 1.00 82.75 118 LEU A CA 1
ATOM 927 C C . LEU A 1 118 ? -10.812 11.573 6.091 1.00 82.75 118 LEU A C 1
ATOM 929 O O . LEU A 1 118 ? -11.057 11.760 7.285 1.00 82.75 118 LEU A O 1
ATOM 933 N N . THR A 1 119 ? -11.431 10.631 5.377 1.00 85.38 119 THR A N 1
ATOM 934 C CA . THR A 1 119 ? -12.483 9.760 5.916 1.00 85.38 119 THR A CA 1
ATOM 935 C C . THR A 1 119 ? -11.944 8.807 6.986 1.00 85.38 119 THR A C 1
ATOM 937 O O . THR A 1 119 ? -12.673 8.459 7.912 1.00 85.38 119 THR A O 1
ATOM 940 N N . VAL A 1 120 ? -10.665 8.425 6.907 1.00 88.00 120 VAL A N 1
ATOM 941 C CA . VAL A 1 120 ? -9.988 7.565 7.896 1.00 88.00 120 VAL A CA 1
ATOM 942 C C . VAL A 1 120 ? -9.364 8.378 9.036 1.00 88.00 120 VAL A C 1
ATOM 944 O O . VAL A 1 120 ? -9.426 7.983 10.204 1.00 88.00 120 VAL A O 1
ATOM 947 N N . THR A 1 121 ? -8.805 9.548 8.719 1.00 87.94 121 THR A N 1
ATOM 948 C CA . THR A 1 121 ? -8.120 10.417 9.688 1.00 87.94 121 THR A CA 1
ATOM 949 C C . THR A 1 121 ? -9.085 10.923 10.751 1.00 87.94 121 THR A C 1
ATOM 951 O O . THR A 1 121 ? -8.775 10.826 11.931 1.00 87.94 121 THR A O 1
ATOM 954 N N . ARG A 1 122 ? -10.284 11.382 10.371 1.00 84.94 122 ARG A N 1
ATOM 955 C CA . ARG A 1 122 ? -11.279 11.924 11.316 1.00 84.94 122 ARG A CA 1
ATOM 956 C C . ARG A 1 122 ? -11.691 10.959 12.436 1.00 84.94 122 ARG A C 1
ATOM 958 O O . ARG A 1 122 ? -11.627 11.357 13.600 1.00 84.94 122 ARG A O 1
ATOM 965 N N . PRO A 1 123 ? -12.114 9.713 12.143 1.00 83.31 123 PRO A N 1
ATOM 966 C CA . PRO A 1 123 ? -12.347 8.704 13.175 1.00 83.31 123 PRO A CA 1
ATOM 967 C C . PRO A 1 123 ? -11.120 8.471 14.058 1.00 83.31 123 PRO A C 1
ATOM 969 O O . PRO A 1 123 ? -11.249 8.386 15.276 1.00 83.31 123 PRO A O 1
ATOM 972 N N . THR A 1 124 ? -9.928 8.421 13.455 1.00 85.81 124 THR A N 1
ATOM 973 C CA . THR A 1 124 ? -8.675 8.180 14.184 1.00 85.81 124 THR A CA 1
ATOM 974 C C . THR A 1 124 ? -8.355 9.328 15.153 1.00 85.81 124 THR A C 1
ATOM 976 O O . THR A 1 124 ? -8.023 9.068 16.307 1.00 85.81 124 THR A O 1
ATOM 979 N N . SER A 1 125 ? -8.555 10.585 14.738 1.00 85.12 125 SER A N 1
ATOM 980 C CA . SER A 1 125 ? -8.405 11.779 15.585 1.00 85.12 125 SER A CA 1
ATOM 981 C C . SER A 1 125 ? -9.271 11.716 16.844 1.00 85.12 125 SER A C 1
ATOM 983 O O . SER A 1 125 ? -8.808 11.998 17.946 1.00 85.12 125 SER A O 1
ATOM 985 N N . ASN A 1 126 ? -10.534 11.303 16.696 1.00 78.25 126 ASN A N 1
ATOM 986 C CA . ASN A 1 126 ? -11.476 11.239 17.815 1.00 78.25 126 ASN A CA 1
ATOM 987 C C . ASN A 1 126 ? -11.112 10.157 18.846 1.00 78.25 126 ASN A C 1
ATOM 989 O O . ASN A 1 126 ? -11.486 10.243 20.012 1.00 78.25 126 ASN A O 1
ATOM 993 N N . ILE A 1 127 ? -10.391 9.115 18.435 1.00 78.12 127 ILE A N 1
ATOM 994 C CA . ILE A 1 127 ? -9.935 8.075 19.362 1.00 78.12 127 ILE A CA 1
ATOM 995 C C . ILE A 1 127 ? -8.726 8.555 20.142 1.00 78.12 127 ILE A C 1
ATOM 997 O O . ILE A 1 127 ? -8.727 8.437 21.361 1.00 78.12 127 ILE A O 1
ATOM 1001 N N . GLY A 1 128 ? -7.747 9.127 19.444 1.00 75.19 128 GLY A N 1
ATOM 1002 C CA . GLY A 1 128 ? -6.516 9.633 20.046 1.00 75.19 128 GLY A CA 1
ATOM 1003 C C . GLY A 1 128 ? -6.671 10.957 20.798 1.00 75.19 128 GLY A C 1
ATOM 1004 O O . GLY A 1 128 ? -5.672 11.572 21.159 1.00 75.19 128 GLY A O 1
ATOM 1005 N N . GLY A 1 129 ? -7.899 11.479 20.934 1.00 76.31 129 GLY A N 1
ATOM 1006 C CA . GLY A 1 129 ? -8.176 12.769 21.579 1.00 76.31 129 GLY A CA 1
ATOM 1007 C C . GLY A 1 129 ? -7.403 13.953 20.981 1.00 76.31 129 GLY A C 1
ATOM 1008 O O . GLY A 1 129 ? -7.221 14.965 21.653 1.00 76.31 129 GLY A O 1
ATOM 1009 N N . SER A 1 130 ? -6.925 13.815 19.743 1.00 77.38 130 SER A N 1
ATOM 1010 C CA . SER A 1 130 ? -5.949 14.704 19.116 1.00 77.38 130 SER A CA 1
ATOM 1011 C C . SER A 1 130 ? -6.385 15.027 17.696 1.00 77.38 130 SER A C 1
ATOM 1013 O O . SER A 1 130 ? -6.803 14.144 16.950 1.00 77.38 130 SER A O 1
ATOM 1015 N N . GLU A 1 131 ? -6.249 16.285 17.281 1.00 81.50 131 GLU A N 1
ATOM 1016 C CA . GLU A 1 131 ? -6.560 16.714 15.914 1.00 81.50 131 GLU A CA 1
ATOM 1017 C C . GLU A 1 131 ? -5.457 16.267 14.940 1.00 81.50 131 GLU A C 1
ATOM 1019 O O . GLU A 1 131 ? -4.578 17.036 14.544 1.00 81.50 131 GLU A O 1
ATOM 1024 N N . LEU A 1 132 ? -5.487 14.990 14.542 1.00 82.25 132 LEU A N 1
ATOM 1025 C CA . LEU A 1 132 ? -4.473 14.412 13.655 1.00 82.25 132 LEU A CA 1
ATOM 1026 C C . LEU A 1 132 ? -4.454 15.065 12.278 1.00 82.25 132 LEU A C 1
ATOM 1028 O O . LEU A 1 132 ? -3.411 15.058 11.638 1.00 82.25 132 LEU A O 1
ATOM 1032 N N . GLU A 1 133 ? -5.553 15.675 11.839 1.00 77.38 133 GLU A N 1
ATOM 1033 C CA . GLU A 1 133 ? -5.640 16.417 10.575 1.00 77.38 133 GLU A CA 1
ATOM 1034 C C . GLU A 1 133 ? -4.606 17.557 10.504 1.00 77.38 133 GLU A C 1
ATOM 1036 O O . GLU A 1 133 ? -4.068 17.829 9.433 1.00 77.38 133 GLU A O 1
ATOM 1041 N N . LEU A 1 134 ? -4.260 18.174 11.642 1.00 73.81 134 LEU A N 1
ATOM 1042 C CA . LEU A 1 134 ? -3.239 19.227 11.714 1.00 73.81 134 LEU A CA 1
ATOM 1043 C C . LEU A 1 134 ? -1.809 18.679 11.596 1.00 73.81 134 LEU A C 1
ATOM 1045 O O . LEU A 1 134 ? -0.900 19.390 11.167 1.00 73.81 134 LEU A O 1
ATOM 1049 N N . THR A 1 135 ? -1.606 17.416 11.974 1.00 73.81 135 THR A N 1
ATOM 1050 C CA . THR A 1 135 ? -0.294 16.748 11.959 1.00 73.81 135 THR A CA 1
ATOM 1051 C C . THR A 1 135 ? -0.083 15.964 10.656 1.00 73.81 135 THR A C 1
ATOM 1053 O O . THR A 1 135 ? 1.020 15.923 10.114 1.00 73.81 135 THR A O 1
ATOM 1056 N N . HIS A 1 136 ? -1.155 15.396 10.099 1.00 74.94 136 HIS A N 1
ATOM 1057 C CA . HIS A 1 136 ? -1.216 14.733 8.799 1.00 74.94 136 HIS A CA 1
ATOM 1058 C C . HIS A 1 136 ? -1.357 15.769 7.670 1.00 74.94 136 HIS A C 1
ATOM 1060 O O . HIS A 1 136 ? -2.340 15.810 6.939 1.00 74.94 136 HIS A O 1
ATOM 1066 N N . ASN A 1 137 ? -0.332 16.598 7.478 1.00 67.25 137 ASN A N 1
ATOM 1067 C CA . ASN A 1 137 ? -0.269 17.604 6.406 1.00 67.25 137 ASN A CA 1
ATOM 1068 C C . ASN A 1 137 ? 0.121 17.022 5.025 1.00 67.25 137 ASN A C 1
ATOM 1070 O O . ASN A 1 137 ? 0.674 17.727 4.182 1.00 67.25 137 ASN A O 1
ATOM 1074 N N . SER A 1 138 ? -0.106 15.723 4.805 1.00 67.62 138 SER A N 1
ATOM 1075 C CA . SER A 1 138 ? 0.271 14.965 3.597 1.00 67.62 138 SER A CA 1
ATOM 1076 C C . SER A 1 138 ? 1.771 14.919 3.259 1.00 67.62 138 SER A C 1
ATOM 1078 O O . SER A 1 138 ? 2.157 14.354 2.240 1.00 67.62 138 SER A O 1
ATOM 1080 N N . THR A 1 139 ? 2.662 15.448 4.107 1.00 65.00 139 THR A N 1
ATOM 1081 C CA . THR A 1 139 ? 4.111 15.451 3.806 1.00 65.00 139 THR A CA 1
ATOM 1082 C C . THR A 1 139 ? 4.786 14.092 3.998 1.00 65.00 139 THR A C 1
ATOM 1084 O O . THR A 1 139 ? 5.880 13.876 3.474 1.00 65.00 139 THR A O 1
ATOM 1087 N N . ASN A 1 140 ? 4.146 13.171 4.727 1.00 79.25 140 ASN A N 1
ATOM 1088 C CA . ASN A 1 140 ? 4.717 11.876 5.103 1.00 79.25 140 ASN A CA 1
ATOM 1089 C C . ASN A 1 140 ? 3.804 10.683 4.767 1.00 79.25 140 ASN A C 1
ATOM 1091 O O . ASN A 1 140 ? 3.823 9.666 5.461 1.00 79.25 140 ASN A O 1
ATOM 1095 N N . ASN A 1 141 ? 3.005 10.807 3.708 1.00 85.88 141 ASN A N 1
ATOM 1096 C CA . ASN A 1 141 ? 2.280 9.677 3.136 1.00 85.88 141 ASN A CA 1
ATOM 1097 C C . ASN A 1 141 ? 3.217 8.890 2.209 1.00 85.88 141 ASN A C 1
ATOM 1099 O O . ASN A 1 141 ? 3.998 9.483 1.459 1.00 85.88 141 ASN A O 1
ATOM 1103 N N . HIS A 1 142 ? 3.146 7.561 2.263 1.00 88.44 142 HIS A N 1
ATOM 1104 C CA . HIS A 1 142 ? 3.922 6.678 1.390 1.00 88.44 142 HIS A CA 1
ATOM 1105 C C . HIS A 1 142 ? 2.982 5.684 0.718 1.00 88.44 142 HIS A C 1
ATOM 1107 O O . HIS A 1 142 ? 2.104 5.116 1.366 1.00 88.44 142 HIS A O 1
ATOM 1113 N N . LEU A 1 143 ? 3.211 5.453 -0.568 1.00 90.06 143 LEU A N 1
ATOM 1114 C CA . LEU A 1 143 ? 2.592 4.405 -1.361 1.00 90.06 143 LEU A CA 1
ATOM 1115 C C . LEU A 1 143 ? 3.609 3.284 -1.544 1.00 90.06 143 LEU A C 1
ATOM 1117 O O . LEU A 1 143 ? 4.698 3.514 -2.065 1.00 90.06 143 LEU A O 1
ATOM 1121 N N . ARG A 1 144 ? 3.239 2.063 -1.165 1.00 93.31 144 ARG A N 1
ATOM 1122 C CA . ARG A 1 144 ? 4.017 0.871 -1.503 1.00 93.31 144 ARG A CA 1
ATOM 1123 C C . ARG A 1 144 ? 3.229 0.026 -2.484 1.00 93.31 144 ARG A C 1
ATOM 1125 O O . ARG A 1 144 ? 2.131 -0.415 -2.160 1.00 93.31 144 ARG A O 1
ATOM 1132 N N . LEU A 1 145 ? 3.808 -0.207 -3.652 1.00 94.44 145 LEU A N 1
ATOM 1133 C CA . LEU A 1 145 ? 3.366 -1.257 -4.563 1.00 94.44 145 LEU A CA 1
ATOM 1134 C C . LEU A 1 145 ? 4.172 -2.499 -4.215 1.00 94.44 145 LEU A C 1
ATOM 1136 O O . LEU A 1 145 ? 5.382 -2.397 -4.013 1.00 94.44 145 LEU A O 1
ATOM 1140 N N . ILE A 1 146 ? 3.518 -3.645 -4.091 1.00 95.00 146 ILE A N 1
ATOM 1141 C CA . ILE A 1 146 ? 4.156 -4.877 -3.631 1.00 95.00 146 ILE A CA 1
ATOM 1142 C C . ILE A 1 146 ? 3.779 -5.984 -4.597 1.00 95.00 146 ILE A C 1
ATOM 1144 O O . ILE A 1 146 ? 2.594 -6.177 -4.857 1.00 95.00 146 ILE A O 1
ATOM 1148 N N . ASP A 1 147 ? 4.781 -6.716 -5.072 1.00 94.50 147 ASP A N 1
ATOM 1149 C CA . ASP A 1 147 ? 4.568 -7.939 -5.830 1.00 94.50 147 ASP A CA 1
ATOM 1150 C C . ASP A 1 147 ? 5.037 -9.150 -5.021 1.00 94.50 147 ASP A C 1
ATOM 1152 O O . ASP A 1 147 ? 6.201 -9.276 -4.620 1.00 94.50 147 ASP A O 1
ATOM 1156 N N . TYR A 1 148 ? 4.089 -10.051 -4.785 1.00 91.88 148 TYR A N 1
ATOM 1157 C CA . TYR A 1 148 ? 4.332 -11.381 -4.252 1.00 91.88 148 TYR A CA 1
ATOM 1158 C C . TYR A 1 148 ? 4.413 -12.364 -5.430 1.00 91.88 148 TYR A C 1
ATOM 1160 O O . TYR A 1 148 ? 3.547 -13.222 -5.599 1.00 91.88 148 TYR A O 1
ATOM 1168 N N . PHE A 1 149 ? 5.494 -12.272 -6.211 1.00 87.19 149 PHE A N 1
ATOM 1169 C CA . PHE A 1 149 ? 5.770 -13.106 -7.392 1.00 87.19 149 PHE A CA 1
ATOM 1170 C C . PHE A 1 149 ? 5.599 -14.616 -7.129 1.00 87.19 149 PHE A C 1
ATOM 1172 O O . PHE A 1 149 ? 5.839 -15.057 -6.006 1.00 87.19 149 PHE A O 1
ATOM 1179 N N . PRO A 1 150 ? 5.228 -15.452 -8.112 1.00 83.94 150 PRO A N 1
ATOM 1180 C CA . PRO A 1 150 ? 5.052 -16.889 -7.897 1.00 83.94 150 PRO A CA 1
ATOM 1181 C C . PRO A 1 150 ? 6.270 -17.556 -7.232 1.00 83.94 150 PRO A C 1
ATOM 1183 O O . PRO A 1 150 ? 7.393 -17.433 -7.713 1.00 83.94 150 PRO A O 1
ATOM 1186 N N . CYS A 1 151 ? 6.042 -18.280 -6.133 1.00 74.56 151 CYS A N 1
ATOM 1187 C CA . CY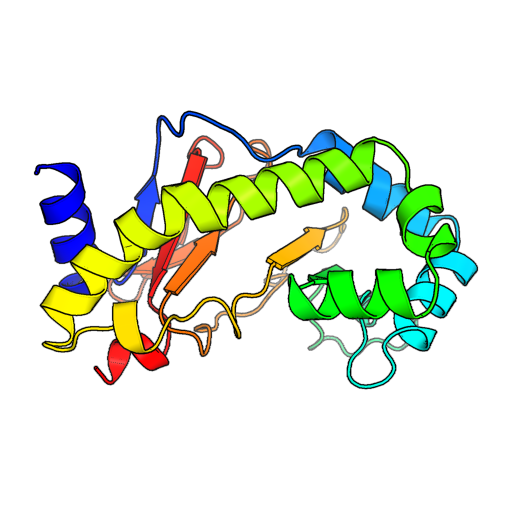S A 1 151 ? 7.068 -19.034 -5.412 1.00 74.56 151 CYS A CA 1
ATOM 1188 C C . CYS A 1 151 ? 6.594 -20.477 -5.199 1.00 74.56 151 CYS A C 1
ATOM 1190 O O . CYS A 1 151 ? 5.432 -20.705 -4.864 1.00 74.56 151 CYS A O 1
ATOM 1192 N N . LEU A 1 152 ? 7.486 -21.448 -5.411 1.00 65.12 152 LEU A N 1
ATOM 1193 C CA . LEU A 1 152 ? 7.174 -22.878 -5.298 1.00 65.12 152 LEU A CA 1
ATOM 1194 C C . LEU A 1 152 ? 7.238 -23.392 -3.849 1.00 65.12 152 LEU A C 1
ATOM 1196 O O . LEU A 1 152 ? 6.675 -24.444 -3.552 1.00 65.12 152 LEU A O 1
ATOM 1200 N N . GLU A 1 153 ? 7.886 -22.655 -2.942 1.00 67.69 153 GLU A N 1
ATOM 1201 C CA . GLU A 1 153 ? 7.993 -23.016 -1.527 1.00 67.69 153 GLU A CA 1
ATOM 1202 C C . GLU A 1 153 ? 6.997 -22.211 -0.681 1.00 67.69 153 GLU A C 1
ATOM 1204 O O . GLU A 1 153 ? 7.204 -21.039 -0.378 1.00 67.69 153 GLU A O 1
ATOM 1209 N N . LEU A 1 154 ? 5.891 -22.857 -0.299 1.00 65.50 154 LEU A N 1
ATOM 1210 C CA . LEU A 1 154 ? 4.802 -22.262 0.494 1.00 65.50 154 LEU A CA 1
ATOM 1211 C C . LEU A 1 154 ? 4.931 -22.518 2.009 1.00 65.50 154 LEU A C 1
ATOM 1213 O O . LEU A 1 154 ? 4.003 -22.240 2.762 1.00 65.50 154 LEU A O 1
ATOM 1217 N N . SER A 1 155 ? 6.037 -23.108 2.473 1.00 64.12 155 SER A N 1
ATOM 1218 C CA . SER A 1 155 ? 6.162 -23.617 3.849 1.00 64.12 155 SER A CA 1
ATOM 1219 C C . SER A 1 155 ? 6.405 -22.537 4.911 1.00 64.12 155 SER A C 1
ATOM 1221 O O . SER A 1 155 ? 6.340 -22.840 6.102 1.00 64.12 155 SER A O 1
ATOM 1223 N N . VAL A 1 156 ? 6.671 -21.291 4.505 1.00 77.62 156 VAL A N 1
ATOM 1224 C CA . VAL A 1 156 ? 6.960 -20.160 5.398 1.00 77.62 156 VAL A CA 1
ATOM 1225 C C . VAL A 1 156 ? 6.200 -18.902 4.965 1.00 77.62 156 VAL A C 1
ATOM 1227 O O . VAL A 1 156 ? 5.946 -18.722 3.769 1.00 77.62 156 VAL A O 1
ATOM 1230 N N . PRO A 1 157 ? 5.835 -18.007 5.904 1.00 84.56 157 PRO A N 1
ATOM 1231 C CA . PRO A 1 157 ? 5.221 -16.737 5.547 1.00 84.56 157 PRO A CA 1
ATOM 1232 C C . PRO A 1 157 ? 6.184 -15.921 4.683 1.00 84.56 157 PRO A C 1
ATOM 1234 O O . PRO A 1 157 ? 7.343 -15.714 5.038 1.00 84.56 157 PRO A O 1
ATOM 1237 N N . ARG A 1 158 ? 5.691 -15.427 3.544 1.00 88.94 158 ARG A N 1
ATOM 1238 C CA . ARG A 1 158 ? 6.489 -14.610 2.616 1.00 88.94 158 ARG A CA 1
ATOM 1239 C C . ARG A 1 158 ? 6.849 -13.245 3.185 1.00 88.94 158 ARG A C 1
ATOM 1241 O O . ARG A 1 158 ? 7.831 -12.646 2.768 1.00 88.94 158 ARG A O 1
ATOM 1248 N N . CYS A 1 159 ? 6.040 -12.748 4.108 1.00 91.25 159 CYS A N 1
ATOM 1249 C CA . CYS A 1 159 ? 6.345 -11.596 4.930 1.00 91.25 159 CYS A CA 1
ATOM 1250 C C . CYS A 1 159 ? 5.953 -11.950 6.362 1.00 91.25 159 CYS A C 1
ATOM 1252 O O . CYS A 1 159 ? 4.834 -12.409 6.592 1.00 91.25 159 CYS A O 1
ATOM 1254 N N . GLY A 1 160 ? 6.890 -11.807 7.299 1.00 90.50 160 GLY A N 1
ATOM 1255 C CA . GLY A 1 160 ? 6.641 -12.132 8.703 1.00 90.50 160 GLY A CA 1
ATOM 1256 C C . GLY A 1 160 ? 5.579 -11.228 9.333 1.00 90.50 160 GLY A C 1
ATOM 1257 O O . GLY A 1 160 ? 5.275 -10.157 8.819 1.00 90.50 160 GLY A O 1
ATOM 1258 N N . GLY A 1 161 ? 5.028 -11.635 10.477 1.00 92.00 161 GLY A N 1
ATOM 1259 C CA . GLY A 1 161 ? 4.089 -10.799 11.223 1.00 92.00 161 GLY A CA 1
ATOM 1260 C C . GLY A 1 161 ? 4.762 -9.534 11.762 1.00 92.00 161 GLY A C 1
ATOM 1261 O O . GLY A 1 161 ? 5.772 -9.613 12.462 1.00 92.00 161 GLY A O 1
ATOM 1262 N N . TYR A 1 162 ? 4.201 -8.365 11.455 1.00 93.31 162 TYR A N 1
ATOM 1263 C CA . TYR A 1 162 ? 4.679 -7.084 11.969 1.00 93.31 162 TYR A CA 1
ATOM 1264 C C . TYR A 1 162 ? 3.542 -6.060 12.072 1.00 93.31 162 TYR A C 1
ATOM 1266 O O . TYR A 1 162 ? 2.462 -6.235 11.508 1.00 93.31 162 TYR A O 1
ATOM 1274 N N . ARG A 1 163 ? 3.801 -4.963 12.790 1.00 93.69 163 ARG A N 1
ATOM 1275 C CA . ARG A 1 163 ? 2.927 -3.784 12.845 1.00 93.69 163 ARG A CA 1
ATOM 1276 C C . ARG A 1 163 ? 3.647 -2.602 12.209 1.00 93.69 163 ARG A C 1
ATOM 1278 O O . ARG A 1 163 ? 4.790 -2.319 12.568 1.00 93.69 163 ARG A O 1
ATOM 1285 N N . ASP A 1 164 ? 2.987 -1.918 11.277 1.00 92.81 164 ASP A N 1
ATOM 1286 C CA . ASP A 1 164 ? 3.536 -0.715 10.651 1.00 92.81 164 ASP A CA 1
ATOM 1287 C C . ASP A 1 164 ? 3.799 0.383 11.694 1.00 92.81 164 ASP A C 1
ATOM 1289 O O . ASP A 1 164 ? 3.076 0.529 12.678 1.00 92.81 164 ASP A O 1
ATOM 1293 N N . TYR A 1 165 ? 4.832 1.196 11.469 1.00 90.94 165 TYR A N 1
ATOM 1294 C CA . TYR A 1 165 ? 5.186 2.310 12.358 1.00 90.94 165 TYR A CA 1
ATOM 1295 C C . TYR A 1 165 ? 4.313 3.561 12.179 1.00 90.94 165 TYR A C 1
ATOM 1297 O O . TYR A 1 165 ? 4.520 4.545 12.873 1.00 90.94 165 TYR A O 1
ATOM 1305 N N . ASN A 1 166 ? 3.387 3.571 11.224 1.00 90.44 166 ASN A N 1
ATOM 1306 C CA . ASN A 1 166 ? 2.566 4.735 10.892 1.00 90.44 166 ASN A CA 1
ATOM 1307 C C . ASN A 1 166 ? 1.338 4.867 11.814 1.00 90.44 166 ASN A C 1
ATOM 1309 O O . ASN A 1 166 ? 1.157 4.109 12.768 1.00 90.44 166 ASN A O 1
ATOM 1313 N N . THR A 1 167 ? 0.501 5.872 11.547 1.00 90.81 167 THR A N 1
ATOM 1314 C CA . THR A 1 167 ? -0.799 6.034 12.215 1.00 90.81 167 THR A CA 1
ATOM 1315 C C . THR A 1 167 ? -1.778 4.967 11.730 1.00 90.81 167 THR A C 1
ATOM 1317 O O . THR A 1 167 ? -2.367 4.246 12.527 1.00 90.81 167 THR A O 1
ATOM 1320 N N . TYR A 1 168 ? -1.930 4.827 10.416 1.00 92.12 168 TYR A N 1
ATOM 1321 C CA . TYR A 1 168 ? -2.753 3.791 9.807 1.00 92.12 168 TYR A CA 1
ATOM 1322 C C . TYR A 1 168 ? -2.220 3.432 8.417 1.00 92.12 168 TYR A C 1
ATOM 1324 O O . TYR A 1 168 ? -1.570 4.251 7.760 1.00 92.12 168 TYR A O 1
ATOM 1332 N N . THR A 1 169 ? -2.533 2.222 7.966 1.00 94.12 169 THR A N 1
ATOM 1333 C CA . THR A 1 169 ? -2.239 1.699 6.629 1.00 94.12 169 THR A CA 1
ATOM 1334 C C . THR A 1 169 ? -3.552 1.369 5.929 1.00 94.12 169 THR A C 1
ATOM 1336 O O . THR A 1 169 ? -4.455 0.809 6.544 1.00 94.12 169 THR A O 1
ATOM 1339 N N . ILE A 1 170 ? -3.651 1.694 4.637 1.00 94.81 170 ILE A N 1
ATOM 1340 C CA . ILE A 1 170 ? -4.733 1.232 3.761 1.00 94.81 170 ILE A CA 1
ATOM 1341 C C . ILE A 1 170 ? -4.120 0.250 2.763 1.00 94.81 170 ILE A C 1
ATOM 1343 O O . ILE A 1 170 ? -3.245 0.630 1.986 1.00 94.81 170 ILE A O 1
ATOM 1347 N N . VAL A 1 171 ? -4.546 -1.009 2.810 1.00 95.25 171 VAL A N 1
ATOM 1348 C CA . VAL A 1 171 ? -4.046 -2.092 1.957 1.00 95.25 171 VAL A CA 1
ATOM 1349 C C . VAL A 1 171 ? -5.107 -2.460 0.935 1.00 95.25 171 VAL A C 1
ATOM 1351 O O . VAL A 1 171 ? -6.255 -2.708 1.295 1.00 95.25 171 VAL A O 1
ATOM 1354 N N . PHE A 1 172 ? -4.709 -2.538 -0.329 1.00 94.50 172 PHE A N 1
ATOM 1355 C CA . PHE A 1 172 ? -5.530 -3.051 -1.420 1.00 94.50 172 PHE A CA 1
ATOM 1356 C C . PHE A 1 172 ? -4.924 -4.365 -1.914 1.00 94.50 172 PHE A C 1
ATOM 1358 O O . PHE A 1 172 ? -3.702 -4.500 -1.945 1.00 94.50 172 PHE A O 1
ATOM 1365 N N . GLN A 1 173 ? -5.772 -5.321 -2.285 1.00 92.56 173 GLN A N 1
ATOM 1366 C CA . GLN A 1 173 ? -5.360 -6.599 -2.871 1.00 92.56 173 GLN A CA 1
ATOM 1367 C C . GLN A 1 173 ? -5.767 -6.649 -4.349 1.00 92.56 173 GLN A C 1
ATOM 1369 O O . GLN A 1 173 ? -6.603 -5.859 -4.790 1.00 92.56 173 GLN A O 1
ATOM 1374 N N . ASP A 1 174 ? -5.179 -7.576 -5.102 1.00 90.69 174 ASP A N 1
ATOM 1375 C CA . ASP A 1 174 ? -5.509 -7.814 -6.514 1.00 90.69 174 ASP A CA 1
ATOM 1376 C C . ASP A 1 174 ? -6.918 -8.392 -6.721 1.00 90.69 174 ASP A C 1
ATOM 1378 O O . ASP A 1 174 ? -7.532 -8.155 -7.758 1.00 90.69 174 ASP A O 1
ATOM 1382 N N . GLY A 1 175 ? -7.453 -9.073 -5.707 1.00 84.38 175 GLY A N 1
ATOM 1383 C CA . GLY A 1 175 ? -8.778 -9.687 -5.725 1.00 84.38 175 GLY A CA 1
ATOM 1384 C C . GLY A 1 175 ? -8.763 -11.202 -5.917 1.00 84.38 175 GLY A C 1
ATOM 1385 O O . GLY A 1 175 ? -9.806 -11.829 -5.730 1.00 84.38 175 GLY A O 1
ATOM 1386 N N . ASP A 1 176 ? -7.600 -11.791 -6.210 1.00 81.19 176 ASP A N 1
ATOM 1387 C CA . ASP A 1 176 ? -7.508 -13.174 -6.685 1.00 81.19 176 ASP A CA 1
ATOM 1388 C C . ASP A 1 176 ? -6.998 -14.138 -5.612 1.00 81.19 176 ASP A C 1
ATOM 1390 O O . ASP A 1 176 ? -7.595 -15.196 -5.403 1.00 81.19 176 ASP A O 1
ATOM 1394 N N . VAL A 1 177 ? -5.904 -13.798 -4.917 1.00 75.25 177 VAL A N 1
ATOM 1395 C CA . VAL A 1 177 ? -5.157 -14.804 -4.134 1.00 75.25 177 VAL A CA 1
ATOM 1396 C C . VAL A 1 177 ? -5.350 -14.708 -2.613 1.00 75.25 177 VAL A C 1
ATOM 1398 O O . VAL A 1 177 ? -5.228 -15.717 -1.927 1.00 75.25 177 VAL A O 1
ATOM 1401 N N . GLY A 1 178 ? -5.726 -13.537 -2.077 1.00 73.44 178 GLY A N 1
ATOM 1402 C CA . GLY A 1 178 ? -6.277 -13.386 -0.714 1.00 73.44 178 GLY A CA 1
ATOM 1403 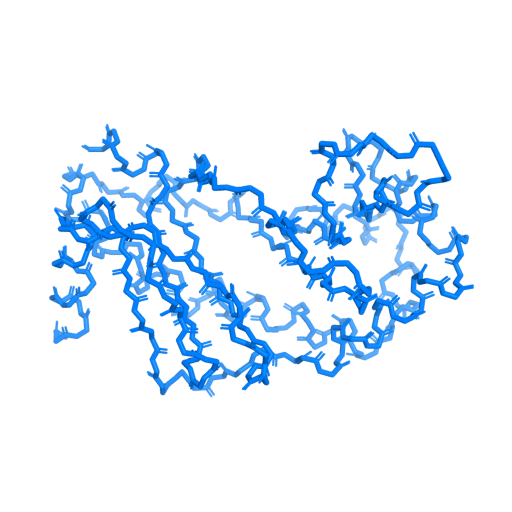C C . GLY A 1 178 ? -5.425 -13.902 0.456 1.00 73.44 178 GLY A C 1
ATOM 1404 O O . GLY A 1 178 ? -5.981 -14.456 1.400 1.00 73.44 178 GLY A O 1
ATOM 1405 N N . TRP A 1 179 ? -4.098 -13.748 0.404 1.00 86.69 179 TRP A N 1
ATOM 1406 C CA . TRP A 1 179 ? -3.171 -14.292 1.417 1.00 86.69 179 TRP A CA 1
ATOM 1407 C C . TRP A 1 179 ? -2.852 -13.355 2.582 1.00 86.69 179 TRP A C 1
ATOM 1409 O O . TRP A 1 179 ? -2.059 -13.706 3.453 1.00 86.69 179 TRP A O 1
ATOM 1419 N N . LEU A 1 180 ? -3.399 -12.141 2.585 1.00 93.19 180 LEU A N 1
ATOM 1420 C CA . LEU A 1 180 ? -3.169 -11.210 3.678 1.00 93.19 180 LEU A CA 1
ATOM 1421 C C . LEU A 1 180 ? -3.855 -11.722 4.947 1.00 93.19 180 LEU A C 1
ATOM 1423 O O . LEU A 1 180 ? -5.036 -12.059 4.926 1.00 93.19 180 LEU A O 1
ATOM 1427 N N . GLU A 1 181 ? -3.135 -11.719 6.062 1.00 94.81 181 GLU A N 1
ATOM 1428 C CA . GLU A 1 181 ? -3.678 -12.064 7.373 1.00 94.81 181 GLU A CA 1
ATOM 1429 C C . GLU A 1 181 ? -3.449 -10.917 8.359 1.00 94.81 181 GLU A C 1
ATOM 1431 O O . GLU A 1 181 ? -2.439 -10.214 8.296 1.00 94.81 181 GLU A O 1
ATOM 1436 N N . PHE A 1 182 ? -4.381 -10.743 9.295 1.00 94.69 182 PHE A N 1
ATOM 1437 C CA . PHE A 1 182 ? -4.218 -9.844 10.436 1.00 94.69 182 PHE A CA 1
ATOM 1438 C C . PHE A 1 182 ? -4.421 -10.598 11.739 1.00 94.69 182 PHE A C 1
ATOM 1440 O O . PHE A 1 182 ? -5.351 -11.395 11.871 1.00 94.69 182 PHE A O 1
ATOM 1447 N N . GLU A 1 183 ? -3.581 -10.305 12.724 1.00 93.94 183 GLU A N 1
ATOM 1448 C CA . GLU A 1 183 ? -3.785 -10.785 14.082 1.00 93.94 183 GLU A CA 1
ATOM 1449 C C . GLU A 1 183 ? -4.927 -10.003 14.745 1.00 93.94 183 GLU A C 1
ATOM 1451 O O . GLU A 1 183 ? -4.844 -8.792 14.949 1.00 93.94 183 GLU A O 1
ATOM 1456 N N . VAL A 1 184 ? -6.001 -10.707 15.097 1.00 91.69 184 VAL A N 1
ATOM 1457 C CA . VAL A 1 184 ? -7.153 -10.165 15.818 1.00 91.69 184 VAL A CA 1
ATOM 1458 C C . VAL A 1 184 ? -7.425 -11.076 17.003 1.00 91.69 184 VAL A C 1
ATOM 1460 O O . VAL A 1 184 ? -7.695 -12.262 16.820 1.00 91.69 184 VAL A O 1
ATOM 1463 N N . GLU A 1 185 ? -7.368 -10.518 18.214 1.00 89.44 185 GLU A N 1
ATOM 1464 C CA . GLU A 1 185 ? -7.592 -11.255 19.472 1.00 89.44 185 GLU A CA 1
ATOM 1465 C C . GLU A 1 185 ? -6.614 -12.432 19.667 1.00 89.44 185 GLU A C 1
ATOM 1467 O O . GLU A 1 185 ? -6.983 -13.485 20.182 1.00 89.44 185 GLU A O 1
ATOM 1472 N N . GLY A 1 186 ? -5.354 -12.262 19.246 1.00 91.38 186 GLY A N 1
ATOM 1473 C CA . GLY A 1 186 ? -4.301 -13.275 19.398 1.00 91.38 186 GLY A CA 1
ATOM 1474 C C . GLY A 1 186 ? -4.339 -14.402 18.361 1.00 91.38 186 GLY A C 1
ATOM 1475 O O . GLY A 1 186 ? -3.638 -15.400 18.518 1.00 91.38 186 GLY A O 1
ATOM 1476 N N . ALA A 1 187 ? -5.165 -14.274 17.319 1.00 94.62 187 ALA A N 1
ATOM 1477 C CA . ALA A 1 187 ? -5.249 -15.235 16.226 1.00 94.62 187 ALA A CA 1
ATOM 1478 C C . ALA A 1 187 ? -5.090 -14.542 14.871 1.00 94.62 187 ALA A C 1
ATOM 1480 O O . ALA A 1 187 ? -5.715 -13.511 14.618 1.00 94.62 187 ALA A O 1
ATOM 1481 N N . TRP A 1 188 ? -4.296 -15.138 13.981 1.00 94.44 188 TRP A N 1
ATOM 1482 C CA . TRP A 1 188 ? -4.209 -14.727 12.581 1.00 94.44 188 TRP A CA 1
ATOM 1483 C C . TRP A 1 188 ? -5.516 -15.065 11.866 1.00 94.44 188 TRP A C 1
ATOM 1485 O O . TRP A 1 188 ? -5.982 -16.205 11.903 1.00 94.44 188 TRP A O 1
ATOM 1495 N N . LYS A 1 189 ? -6.141 -14.051 11.266 1.00 94.12 189 LYS A N 1
ATOM 1496 C CA . LYS A 1 189 ? -7.385 -14.182 10.507 1.00 94.12 189 LYS A CA 1
ATOM 1497 C C . LYS A 1 189 ? -7.123 -13.781 9.052 1.00 94.12 189 LYS A C 1
ATOM 1499 O O . LYS A 1 189 ? -6.588 -12.688 8.833 1.00 94.12 189 LYS A O 1
ATOM 1504 N N . PRO A 1 190 ? -7.518 -14.609 8.070 1.00 93.75 190 PRO A N 1
ATOM 1505 C CA . PRO A 1 190 ? -7.338 -14.283 6.666 1.00 93.75 190 PRO A CA 1
ATOM 1506 C C . PRO A 1 190 ? -8.269 -13.148 6.244 1.00 93.75 190 PRO A C 1
ATOM 1508 O O . PRO A 1 190 ? -9.419 -13.050 6.681 1.00 93.75 190 PRO A O 1
ATOM 1511 N N . VAL A 1 191 ? -7.767 -12.304 5.354 1.00 93.94 191 VAL A N 1
ATOM 1512 C CA . VAL A 1 191 ? -8.525 -11.256 4.684 1.00 93.94 191 VAL A CA 1
ATOM 1513 C C . VAL A 1 191 ? -9.087 -11.833 3.388 1.00 93.94 191 VAL A C 1
ATOM 1515 O O . VAL A 1 191 ? -8.313 -12.230 2.517 1.00 93.94 191 VAL A O 1
ATOM 1518 N N . PRO A 1 192 ? -10.416 -11.838 3.192 1.00 93.12 192 PRO A N 1
ATOM 1519 C CA . PRO A 1 192 ? -10.991 -12.309 1.939 1.00 93.12 192 PRO A CA 1
ATOM 1520 C C . PRO A 1 192 ? -10.454 -11.505 0.750 1.00 93.12 192 PRO A C 1
ATOM 1522 O O . PRO A 1 192 ? -10.465 -10.277 0.790 1.00 93.12 192 PRO A O 1
ATOM 1525 N N . ALA A 1 193 ? -10.044 -12.178 -0.329 1.00 91.31 193 ALA A N 1
ATOM 1526 C CA . ALA A 1 193 ? -9.554 -11.510 -1.540 1.00 91.31 193 ALA A CA 1
ATOM 1527 C C . ALA A 1 193 ? -10.583 -10.520 -2.118 1.00 91.31 193 ALA A C 1
ATOM 1529 O O . ALA A 1 193 ? -10.226 -9.481 -2.656 1.00 91.31 193 ALA A O 1
ATOM 1530 N N . SER A 1 194 ? -11.875 -10.809 -1.934 1.00 90.12 194 SER A N 1
ATOM 1531 C CA . SER A 1 194 ? -12.989 -10.023 -2.463 1.00 90.12 194 SER A CA 1
ATOM 1532 C C . SER A 1 194 ? -13.207 -8.661 -1.793 1.00 90.12 194 SER A C 1
ATOM 1534 O O . SER A 1 194 ? -14.082 -7.920 -2.242 1.00 90.12 194 SER A O 1
ATOM 1536 N N . VAL A 1 195 ? -12.508 -8.334 -0.697 1.00 92.69 195 VAL A N 1
ATOM 1537 C CA . VAL A 1 195 ? -12.639 -7.008 -0.067 1.00 92.69 195 VAL A CA 1
ATOM 1538 C C . VAL A 1 195 ? -11.914 -5.950 -0.890 1.00 92.69 195 VAL A C 1
ATOM 1540 O O . VAL A 1 195 ? -10.868 -6.208 -1.476 1.00 92.69 195 VAL A O 1
ATOM 1543 N N . ASP A 1 196 ? -12.448 -4.733 -0.910 1.00 92.44 196 ASP A N 1
ATOM 1544 C CA . ASP A 1 196 ? -11.887 -3.657 -1.728 1.00 92.44 196 ASP A CA 1
ATOM 1545 C C . ASP A 1 196 ? -10.611 -3.104 -1.098 1.00 92.44 196 ASP A C 1
ATOM 1547 O O . ASP A 1 196 ? -9.663 -2.777 -1.807 1.00 92.44 196 ASP A O 1
ATOM 1551 N N . ALA A 1 197 ? -10.595 -2.994 0.232 1.00 94.44 197 ALA A N 1
ATOM 1552 C CA . ALA A 1 197 ? -9.424 -2.597 0.996 1.00 94.44 197 ALA A CA 1
ATOM 1553 C C . ALA A 1 197 ? -9.495 -3.099 2.443 1.00 94.44 197 ALA A C 1
ATOM 1555 O O . ALA A 1 197 ? -10.552 -3.482 2.949 1.00 94.44 197 ALA A O 1
ATOM 1556 N N . VAL A 1 198 ? -8.364 -3.021 3.133 1.00 94.94 198 VAL A N 1
ATOM 1557 C CA . VAL A 1 198 ? -8.254 -3.185 4.581 1.00 94.94 198 VAL A CA 1
ATOM 1558 C C . VAL A 1 198 ? -7.608 -1.944 5.163 1.00 94.94 198 VAL A C 1
ATOM 1560 O O . VAL A 1 198 ? -6.629 -1.444 4.616 1.00 94.94 198 VAL A O 1
ATOM 1563 N N . ILE A 1 199 ? -8.137 -1.451 6.276 1.00 95.25 199 ILE A N 1
ATOM 1564 C CA . ILE A 1 199 ? -7.504 -0.383 7.046 1.00 95.25 199 ILE A CA 1
ATOM 1565 C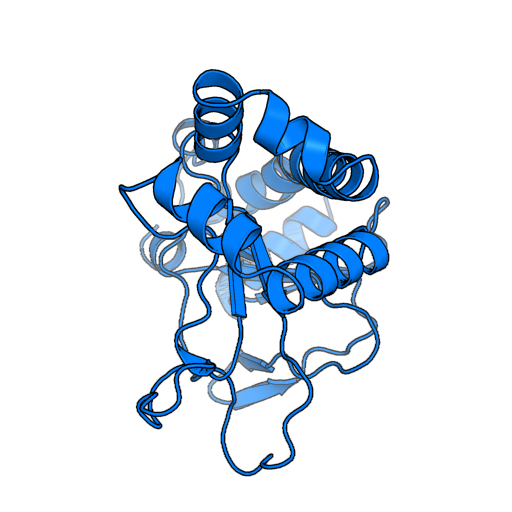 C . ILE A 1 199 ? -7.032 -0.979 8.364 1.00 95.25 199 ILE A C 1
ATOM 1567 O O . ILE A 1 199 ? -7.822 -1.615 9.059 1.00 95.25 199 ILE A O 1
ATOM 1571 N N . SER A 1 200 ? -5.768 -0.761 8.711 1.00 94.81 200 SER A N 1
ATOM 1572 C CA . SER A 1 200 ? -5.180 -1.163 9.989 1.00 94.81 200 SER A CA 1
ATOM 1573 C C . SER A 1 200 ? -4.484 0.015 10.663 1.00 94.81 200 SER A C 1
ATOM 1575 O O . SER A 1 200 ? -4.040 0.947 9.993 1.00 94.81 200 SER A O 1
ATOM 1577 N N . TRP A 1 201 ? -4.397 -0.010 11.992 1.00 93.06 201 TRP A N 1
ATOM 1578 C CA . TRP A 1 201 ? -3.753 1.046 12.777 1.00 93.06 201 TRP A CA 1
ATOM 1579 C C . TRP A 1 201 ? -2.363 0.612 13.245 1.00 93.06 201 TRP A C 1
ATOM 1581 O O . TRP A 1 201 ? -2.179 -0.480 13.788 1.00 93.06 201 TRP A O 1
ATOM 1591 N N . GLY A 1 202 ? -1.375 1.470 12.993 1.00 92.31 202 GLY A N 1
ATOM 1592 C CA . GLY A 1 202 ? 0.032 1.201 13.275 1.00 92.31 202 GLY A CA 1
ATOM 1593 C C . GLY A 1 202 ? 0.462 1.629 14.680 1.00 92.31 202 GLY A C 1
ATOM 1594 O O . GLY A 1 202 ? -0.345 2.020 15.526 1.00 92.31 202 GLY A O 1
ATOM 1595 N N . TRP A 1 203 ? 1.768 1.559 14.943 1.00 91.00 203 TRP A N 1
ATOM 1596 C CA . TRP A 1 203 ? 2.349 1.914 16.240 1.00 91.00 203 TRP A CA 1
ATOM 1597 C C . TRP A 1 203 ? 2.072 3.354 16.655 1.00 91.00 203 TRP A C 1
ATOM 1599 O O . TRP A 1 203 ? 1.800 3.574 17.833 1.00 91.00 203 TRP A O 1
ATOM 1609 N N . CYS A 1 204 ? 2.108 4.318 15.727 1.00 88.12 204 CYS A N 1
ATOM 1610 C CA . CYS A 1 204 ? 1.818 5.704 16.084 1.00 88.12 204 CYS A CA 1
ATOM 1611 C C . CYS A 1 204 ? 0.390 5.855 16.597 1.00 88.12 204 CYS A C 1
ATOM 1613 O O . CYS A 1 204 ? 0.197 6.602 17.539 1.00 88.12 204 CYS A O 1
ATOM 1615 N N . ALA A 1 205 ? -0.590 5.131 16.045 1.00 85.12 205 ALA A N 1
ATOM 1616 C CA . ALA A 1 205 ? -1.960 5.199 16.549 1.00 85.12 205 ALA A CA 1
ATOM 1617 C C . ALA A 1 205 ? -2.149 4.517 17.908 1.00 85.12 205 ALA A C 1
ATOM 1619 O O . ALA A 1 205 ? -3.028 4.914 18.659 1.00 85.12 205 ALA A O 1
ATOM 1620 N N . ALA A 1 206 ? -1.327 3.520 18.245 1.00 79.81 206 ALA A N 1
ATOM 1621 C CA . ALA A 1 206 ? -1.406 2.825 19.530 1.00 79.81 206 ALA A CA 1
ATOM 1622 C C . ALA A 1 206 ? -0.917 3.667 20.726 1.00 79.81 206 ALA A C 1
ATOM 1624 O O . ALA A 1 206 ? -1.137 3.271 21.869 1.00 79.81 206 ALA A O 1
ATOM 1625 N N . ILE A 1 207 ? -0.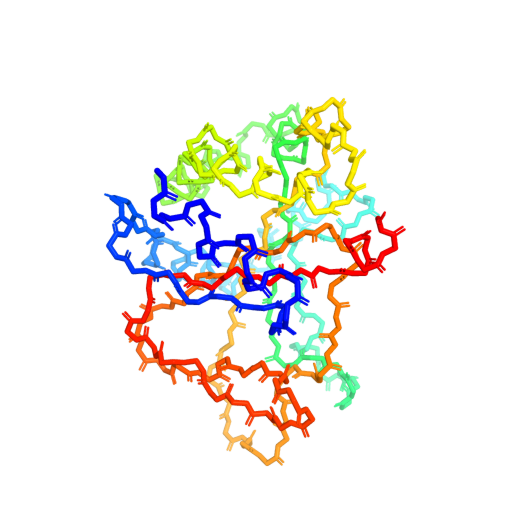218 4.777 20.469 1.00 78.06 207 ILE A N 1
ATOM 1626 C CA . ILE A 1 207 ? 0.318 5.686 21.496 1.00 78.06 207 ILE A CA 1
ATOM 1627 C C . ILE A 1 207 ? -0.390 7.048 21.529 1.00 78.06 207 ILE A C 1
ATOM 1629 O O . ILE A 1 207 ? 0.044 7.921 22.282 1.00 78.06 207 ILE A O 1
ATOM 1633 N N . LEU A 1 208 ? -1.418 7.238 20.692 1.00 69.25 208 LEU A N 1
ATOM 1634 C CA . LEU A 1 208 ? -2.322 8.390 20.760 1.00 69.25 208 LEU A CA 1
ATOM 1635 C C . LEU A 1 208 ? -3.325 8.196 21.898 1.00 69.25 208 LEU A C 1
ATOM 1637 O O . LEU A 1 208 ? -3.578 9.188 22.610 1.00 69.25 208 LEU A O 1
#

Secondary structure (DSSP, 8-state):
-HHHHHHHHHHHTTSEEEE---SS---HHHHHHHHHHHHH-HHHHHHHHHHSTTS-SEE-GGGSTT--TTS-S-EEEEE-HHHHHHHHHH-THHHHTTHHHHHHHHHHHHHIIIIIHHHHHHHHHHHTTS-HHHH--STT--EEEEE----S--SS-SS-----SSSEEEE---SS----EEEETTEEEEPPTT-SEEEEE-HHHHT-

InterPro domains:
  IPR027443 Isopenicillin N synthase-like superfamily [G3DSA:2.60.120.330] (1-200)

Organism: NCBI:txid1408161

Radius of gyration: 17.83 Å; chains: 1; bounding box: 45×43×41 Å

pLDDT: mean 85.6, std 8.05, range [62.16, 95.25]

Sequence (208 aa):
EEAYQKLSQAARTTGVILVSNLPKRPPIAAIQSLFVELYADRSLASWLNATYPKRDVFKDACLAPDASPQVDQKTTIDLSVSRLQSIRKMDPTLVEAPGEEFEDIVRFYTYIEADVLLTVTRPTSNIGGSELELTHNSTNNHLRLIDYFPCLELSVPRCGGYRDYNTYTIVFQDGDVGWLEFEVEGAWKPVPASVDAVISWGWCAAIL

Foldseek 3Di:
DVLLVVLLVCVVAFLKDFAADDVDFALVVLLVVVVVVVVVDVPLQVLLCVLPVPDRQKADLLPDPPRDPQDQQKIKGKDAPVSVVSSCVSDVVSQPVSHPSSVSNVVVVVCCVPPPVVSNQVSLCVNVVHNCVVVPPSPDDMDMRMDNPDDPDPPDHSDDDDFDADQKDKAAAPLPDQADWDQGPNDTDTDHSNTRIMMGGGPVSVND